Protein AF-A0A0C3B9X7-F1 (afdb_monomer_lite)

Sequence (188 aa):
LLKDGDLDVRAAAAAAISELVKHNIGRSSIASELLEASEVFRHNDPTLRTRTVVPFTYLIDYPDTRDMLLGSPLQSNLIGLLMDDLIEDPQETAALFSQLIILGYNHIAALPVIFHAYTNLHDSNQILQARGASILLAMATHASLRNMIYQVLVVHATFRLFSPETSSEEINAVIDNMARFGILKLTE

Secondary structure (DSSP, 8-state):
-TT-S-HHHHHHHHHHHHHHHHH-S-HHHHHHHHHHHGGGGGSS-HHHHHHHHHHHHHHTTSHHHHHHHHTSTHHHHHHHHHT-TT-S-HHHHHHHHHHHHHHHT-GGGGHHHHHHHHHHHT-SSHHHHHHHHHHHHHHHTSHHHHHHHHHHHHHHHHHHHH-TTS-HHHHHHHHHHHHHTT-S-S--

InterPro domains:
  IPR011989 Armadillo-like helical [G3DSA:1.25.10.10] (1-181)
  IPR016024 Armadillo-type fold [SSF48371] (1-150)

Radius of gyration: 17.59 Å; chains: 1; bounding box: 41×30×51 Å

pLDDT: mean 86.55, std 9.75, range [54.91, 97.44]

Foldseek 3Di:
DCPDPDPVVNLVVLVVLLVDLVPDDQLQVSLVVLLVSLVCLVPPDQVSNVSSLNSLVSQCVDPSNVVVCLPGCNLVSLLVNLLDPSHDDLQSSLLSNLSSCVVNVVLLSCLSSLLSLVVLCPDPDVSSNVSSVSNLVSNCVDPLSVLLSVVLVVLVVVCCVPPVVQDSVNSSVVSSVCVVVCVRVSDD

Organism: NCBI:txid933852

Structure (mmCIF, N/CA/C/O backbone):
data_AF-A0A0C3B9X7-F1
#
_entry.id   AF-A0A0C3B9X7-F1
#
loop_
_atom_site.group_PDB
_atom_site.id
_atom_site.type_symbol
_atom_site.label_atom_id
_atom_site.label_alt_id
_atom_site.label_comp_id
_atom_site.label_asym_id
_atom_site.label_entity_id
_atom_site.label_seq_id
_atom_site.pdbx_PDB_ins_code
_atom_site.Cartn_x
_atom_site.Cartn_y
_atom_site.Cartn_z
_atom_site.occupancy
_atom_site.B_iso_or_equiv
_atom_site.auth_seq_id
_atom_site.auth_comp_id
_atom_site.auth_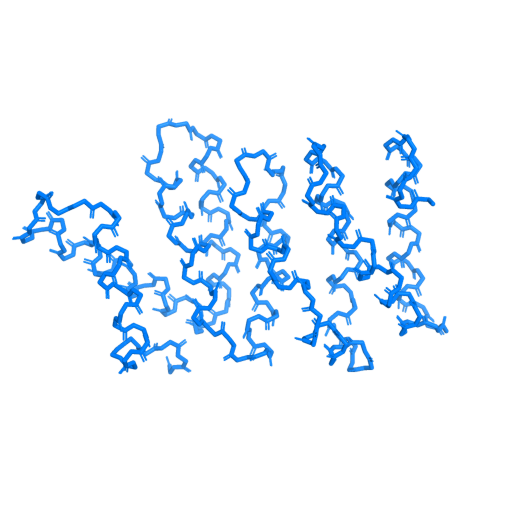asym_id
_atom_site.auth_atom_id
_atom_site.pdbx_PDB_model_num
ATOM 1 N N . LEU A 1 1 ? 7.607 12.511 -22.801 1.00 70.38 1 LEU A N 1
ATOM 2 C CA . LEU A 1 1 ? 6.433 11.644 -23.044 1.00 70.38 1 LEU A CA 1
ATOM 3 C C . LEU A 1 1 ? 5.613 11.401 -21.780 1.00 70.38 1 LEU A C 1
ATOM 5 O O . LEU A 1 1 ? 4.458 11.777 -21.771 1.00 70.38 1 LEU A O 1
ATOM 9 N N . LEU A 1 2 ? 6.179 10.891 -20.676 1.00 68.25 2 LEU A N 1
ATOM 10 C CA . LEU A 1 2 ? 5.411 10.713 -19.422 1.00 68.25 2 LEU A CA 1
ATOM 11 C C . LEU A 1 2 ? 4.889 12.020 -18.785 1.00 68.25 2 LEU A C 1
ATOM 13 O O . LEU A 1 2 ? 3.985 11.987 -17.959 1.00 68.25 2 LEU A O 1
ATOM 17 N N . LYS A 1 3 ? 5.440 13.171 -19.190 1.00 68.75 3 LYS A N 1
ATOM 18 C CA . LYS A 1 3 ? 5.024 14.522 -18.776 1.00 68.75 3 LYS A CA 1
ATOM 19 C C . LYS A 1 3 ? 4.230 15.280 -19.866 1.00 68.75 3 LYS A C 1
ATOM 21 O O . LYS A 1 3 ? 4.013 16.475 -19.726 1.00 68.75 3 LYS A O 1
ATOM 26 N N . ASP A 1 4 ? 3.856 14.625 -20.971 1.00 74.62 4 ASP A N 1
ATOM 27 C CA . ASP A 1 4 ? 3.246 15.263 -22.162 1.00 74.62 4 ASP A CA 1
ATOM 28 C C . ASP A 1 4 ? 1.844 15.841 -21.895 1.00 74.62 4 ASP A C 1
ATOM 30 O O . ASP A 1 4 ? 1.154 15.302 -21.067 1.00 74.62 4 ASP A O 1
ATOM 34 N N . GLY A 1 5 ? 1.345 16.897 -22.533 1.00 67.75 5 GLY A N 1
ATOM 35 C CA . GLY A 1 5 ? -0.010 17.404 -22.227 1.00 67.75 5 GLY A CA 1
ATOM 36 C C . GLY A 1 5 ? -1.157 16.410 -22.492 1.00 67.75 5 GLY A C 1
ATOM 37 O O . GLY A 1 5 ? -2.223 16.546 -21.895 1.00 67.75 5 GLY A O 1
ATOM 38 N N . ASP A 1 6 ? -0.930 15.421 -23.356 1.00 76.50 6 ASP A N 1
ATOM 39 C CA . ASP A 1 6 ? -1.938 14.486 -23.855 1.00 76.50 6 ASP A CA 1
ATOM 40 C C . ASP A 1 6 ? -1.966 13.148 -23.078 1.00 76.50 6 ASP A C 1
ATOM 42 O O . ASP A 1 6 ? -0.932 12.522 -22.810 1.00 76.50 6 ASP A O 1
ATOM 46 N N . LEU A 1 7 ? -3.175 12.701 -22.710 1.00 69.06 7 LEU A N 1
ATOM 47 C CA . LEU A 1 7 ? -3.405 11.484 -21.921 1.00 69.06 7 LEU A CA 1
ATOM 48 C C . LEU A 1 7 ? -3.039 10.204 -22.674 1.00 69.06 7 LEU A C 1
ATOM 50 O O . LEU A 1 7 ? -2.450 9.289 -22.088 1.00 69.06 7 LEU A O 1
ATOM 54 N N . ASP A 1 8 ? -3.363 10.141 -23.961 1.00 77.00 8 ASP A N 1
ATOM 55 C CA . ASP A 1 8 ? -3.120 8.973 -24.800 1.00 77.00 8 ASP A CA 1
ATOM 56 C C . ASP A 1 8 ? -1.624 8.836 -25.088 1.00 77.00 8 ASP A C 1
ATOM 58 O O . ASP A 1 8 ? -1.074 7.732 -25.019 1.00 77.00 8 ASP A O 1
ATOM 62 N N . VAL A 1 9 ? -0.925 9.958 -25.293 1.00 79.19 9 VAL A N 1
ATOM 63 C CA . VAL A 1 9 ? 0.538 9.985 -25.460 1.00 79.19 9 VAL A CA 1
ATOM 64 C C . VAL A 1 9 ? 1.251 9.489 -24.200 1.00 79.19 9 VAL A C 1
ATOM 66 O O . VAL A 1 9 ? 2.179 8.677 -24.290 1.00 79.19 9 VAL A O 1
ATOM 69 N N . ARG A 1 10 ? 0.819 9.926 -23.010 1.00 72.44 10 ARG A N 1
ATOM 70 C CA . ARG A 1 10 ? 1.381 9.439 -21.737 1.00 72.44 10 ARG A CA 1
ATOM 71 C C . ARG A 1 10 ? 1.117 7.951 -21.529 1.00 72.44 10 ARG A 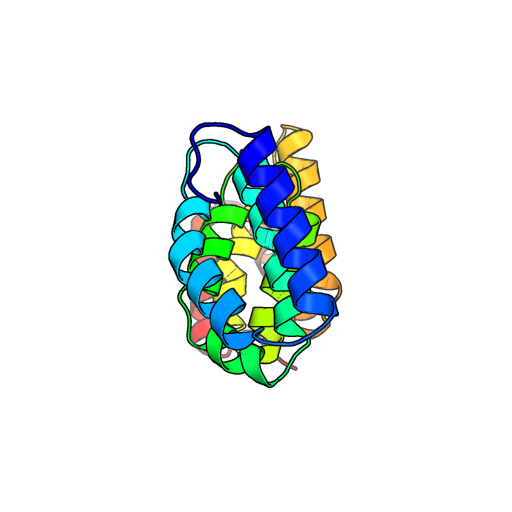C 1
ATOM 73 O O . ARG A 1 10 ? 2.028 7.226 -21.133 1.00 72.44 10 ARG A O 1
ATOM 80 N N . ALA A 1 11 ? -0.105 7.496 -21.796 1.00 71.38 11 ALA A N 1
ATOM 81 C CA . ALA A 1 11 ? -0.488 6.099 -21.625 1.00 71.38 11 ALA A CA 1
ATOM 82 C C . ALA A 1 11 ? 0.281 5.172 -22.574 1.00 71.38 11 ALA A C 1
ATOM 84 O O . ALA A 1 11 ? 0.814 4.150 -22.138 1.00 71.38 11 ALA A O 1
ATOM 85 N N . ALA A 1 12 ? 0.409 5.562 -23.844 1.00 80.50 12 ALA A N 1
ATOM 86 C CA . ALA A 1 12 ? 1.216 4.843 -24.823 1.00 80.50 12 ALA A CA 1
ATOM 87 C C . ALA A 1 12 ? 2.690 4.785 -24.400 1.00 80.50 12 ALA A C 1
ATOM 89 O O . ALA A 1 12 ? 3.327 3.740 -24.521 1.00 80.50 12 ALA A O 1
ATOM 90 N N . ALA A 1 13 ? 3.224 5.876 -23.845 1.00 79.94 13 ALA A N 1
ATOM 91 C CA . ALA A 1 13 ? 4.584 5.899 -23.323 1.00 79.94 13 ALA A CA 1
ATOM 92 C C . ALA A 1 13 ? 4.770 4.982 -22.108 1.00 79.94 13 ALA A C 1
ATOM 94 O O . ALA A 1 13 ? 5.754 4.250 -22.069 1.00 79.94 13 ALA A O 1
ATOM 95 N N . ALA A 1 14 ? 3.840 4.971 -21.149 1.00 75.62 14 ALA A N 1
ATOM 96 C CA . ALA A 1 14 ? 3.894 4.054 -20.010 1.00 75.62 14 ALA A CA 1
ATOM 97 C C . ALA A 1 14 ? 3.868 2.585 -20.470 1.00 75.62 14 ALA A C 1
ATOM 99 O O . ALA A 1 14 ? 4.716 1.801 -20.052 1.00 75.62 14 ALA A O 1
ATOM 100 N N . ALA A 1 15 ? 2.972 2.239 -21.401 1.00 77.94 15 ALA A N 1
ATOM 101 C CA . ALA A 1 15 ? 2.889 0.895 -21.972 1.00 77.94 15 ALA A CA 1
ATOM 102 C C . ALA A 1 15 ? 4.173 0.494 -22.722 1.00 77.94 15 ALA A C 1
ATOM 104 O O . ALA A 1 15 ? 4.696 -0.600 -22.516 1.00 77.94 15 ALA A O 1
ATOM 105 N N . ALA A 1 16 ? 4.721 1.392 -23.547 1.00 81.38 16 ALA A N 1
ATOM 106 C CA . ALA A 1 16 ? 5.976 1.153 -24.255 1.00 81.38 16 ALA A CA 1
ATOM 107 C C . ALA A 1 16 ? 7.144 0.935 -23.281 1.00 81.38 16 ALA A C 1
ATOM 109 O O . ALA A 1 16 ? 7.953 0.032 -23.481 1.00 81.38 16 ALA A O 1
ATOM 110 N N . ILE A 1 17 ? 7.210 1.717 -22.200 1.00 80.06 17 ILE A N 1
ATOM 111 C CA . ILE A 1 17 ? 8.222 1.547 -21.155 1.00 80.06 17 ILE A CA 1
ATOM 112 C C . ILE A 1 17 ? 8.061 0.193 -20.457 1.00 80.06 17 ILE A C 1
ATOM 114 O O . ILE A 1 17 ? 9.056 -0.508 -20.288 1.00 80.06 17 ILE A O 1
ATOM 118 N N . SER A 1 18 ? 6.839 -0.220 -20.105 1.00 75.12 18 SER A N 1
ATOM 119 C CA . SER A 1 18 ? 6.590 -1.542 -19.513 1.00 75.12 18 SER A CA 1
ATOM 120 C C . SER A 1 18 ? 7.088 -2.685 -20.400 1.00 75.12 18 SER A C 1
ATOM 122 O O . SER A 1 18 ? 7.703 -3.621 -19.894 1.00 75.12 18 SER A O 1
ATOM 124 N N . GLU A 1 19 ? 6.881 -2.606 -21.715 1.00 81.00 19 GLU A N 1
ATOM 125 C CA . GLU A 1 19 ? 7.410 -3.609 -22.648 1.00 81.00 19 GLU A CA 1
ATOM 126 C C . GLU A 1 19 ? 8.942 -3.561 -22.746 1.00 81.00 19 GLU A C 1
ATOM 128 O O . GLU A 1 19 ? 9.599 -4.603 -22.724 1.00 81.00 19 GLU A O 1
ATOM 133 N N . LEU A 1 20 ? 9.550 -2.371 -22.762 1.00 78.88 20 LEU A N 1
ATOM 134 C CA . LEU A 1 20 ? 11.013 -2.231 -22.769 1.00 78.88 20 LEU A CA 1
ATOM 135 C C . LEU A 1 20 ? 11.665 -2.827 -21.512 1.00 78.88 20 LEU A C 1
ATOM 137 O O . LEU A 1 20 ? 12.693 -3.504 -21.614 1.00 78.88 20 LEU A O 1
ATOM 141 N N . VAL A 1 21 ? 11.053 -2.634 -20.339 1.00 79.69 21 VAL A N 1
ATOM 142 C CA . VAL A 1 21 ? 11.525 -3.209 -19.067 1.00 79.69 21 VAL A CA 1
ATOM 143 C C . VAL A 1 21 ? 11.602 -4.738 -19.139 1.00 79.69 21 VAL A C 1
ATOM 145 O O . VAL A 1 21 ? 12.573 -5.324 -18.648 1.00 79.69 21 VAL A O 1
ATOM 148 N N . LYS A 1 22 ? 10.639 -5.389 -19.806 1.00 77.25 22 LYS A N 1
ATOM 149 C CA . LYS A 1 22 ? 10.577 -6.855 -19.930 1.00 77.25 22 LYS A CA 1
ATOM 150 C C . LYS A 1 22 ? 11.714 -7.452 -20.774 1.00 77.25 22 LYS A C 1
ATOM 152 O O . LYS A 1 22 ? 12.135 -8.575 -20.501 1.00 77.25 22 LYS A O 1
ATOM 157 N N . HIS A 1 23 ? 12.230 -6.737 -21.780 1.00 76.12 23 HIS A N 1
ATOM 158 C CA . HIS A 1 23 ? 13.113 -7.313 -22.816 1.00 76.12 23 HIS A CA 1
ATOM 159 C C . HIS A 1 23 ? 14.634 -7.075 -22.636 1.00 76.12 23 HIS A C 1
ATOM 161 O O . HIS A 1 23 ? 15.428 -7.749 -23.282 1.00 76.12 23 HIS A O 1
ATOM 167 N N . ASN A 1 24 ? 15.040 -6.183 -21.728 1.00 71.94 24 ASN A N 1
ATOM 168 C CA . ASN A 1 24 ? 16.413 -5.831 -21.311 1.00 71.94 24 ASN A CA 1
ATOM 169 C C . ASN A 1 24 ? 17.488 -5.514 -22.381 1.00 71.94 24 ASN A C 1
ATOM 171 O O . ASN A 1 24 ? 18.202 -6.404 -22.836 1.00 71.94 24 ASN A O 1
ATOM 175 N N . ILE A 1 25 ? 17.734 -4.209 -22.572 1.00 60.31 25 ILE A N 1
ATOM 176 C CA . ILE A 1 25 ? 18.997 -3.492 -22.269 1.00 60.31 25 ILE A CA 1
ATOM 177 C C . ILE A 1 25 ? 18.563 -2.139 -21.658 1.00 60.31 25 ILE A C 1
ATOM 179 O O . ILE A 1 25 ? 17.748 -1.453 -22.266 1.00 60.31 25 ILE A O 1
ATOM 183 N N . GLY A 1 26 ? 19.074 -1.747 -20.480 1.00 74.31 26 GLY A N 1
ATOM 184 C CA . GLY A 1 26 ? 18.866 -0.394 -19.917 1.00 74.31 26 GLY A CA 1
ATOM 185 C C . GLY A 1 26 ? 17.793 -0.232 -18.826 1.00 74.31 26 GLY A C 1
ATOM 186 O O . GLY A 1 26 ? 17.332 0.886 -18.606 1.00 74.31 26 GLY A O 1
ATOM 187 N N . ARG A 1 27 ? 17.395 -1.302 -18.115 1.00 84.25 27 ARG A N 1
ATOM 188 C CA . ARG A 1 27 ? 16.375 -1.223 -17.041 1.00 84.25 27 ARG A CA 1
ATOM 189 C C . ARG A 1 27 ? 16.713 -0.226 -15.930 1.00 84.25 27 ARG A C 1
ATOM 191 O O . ARG A 1 27 ? 15.811 0.442 -15.443 1.00 84.25 27 ARG A O 1
ATOM 198 N N . SER A 1 28 ? 17.983 -0.114 -15.541 1.00 82.00 28 SER A N 1
ATOM 199 C CA . SER A 1 28 ? 18.426 0.834 -14.510 1.00 82.00 28 SER A CA 1
ATOM 200 C C . SER A 1 28 ? 18.259 2.291 -14.943 1.00 82.00 28 SER A C 1
ATOM 202 O O . SER A 1 28 ? 17.783 3.103 -14.154 1.00 82.00 28 SER A O 1
ATOM 204 N N . SER A 1 29 ? 18.574 2.613 -16.202 1.00 84.50 29 SER A N 1
ATOM 205 C CA . SER A 1 29 ? 18.281 3.926 -16.790 1.00 84.50 29 SER A CA 1
ATOM 206 C C . SER A 1 29 ? 16.779 4.190 -16.741 1.00 84.50 29 SER A C 1
ATOM 208 O O . SER A 1 29 ? 16.355 5.118 -16.056 1.00 84.50 29 SER A O 1
ATOM 210 N N . ILE A 1 30 ? 15.980 3.270 -17.299 1.00 83.56 30 ILE A N 1
ATOM 211 C CA . ILE A 1 30 ? 14.513 3.374 -17.320 1.00 83.56 30 ILE A CA 1
ATOM 212 C C . ILE A 1 30 ? 13.946 3.593 -15.912 1.00 83.56 30 ILE A C 1
ATOM 214 O O . ILE A 1 30 ? 13.081 4.446 -15.717 1.00 83.56 30 ILE A O 1
ATOM 218 N N . ALA A 1 31 ? 14.434 2.846 -14.918 1.00 85.06 31 ALA A N 1
ATOM 219 C CA . ALA A 1 31 ? 14.028 3.004 -13.529 1.00 85.06 31 ALA A CA 1
ATOM 220 C C . ALA A 1 31 ? 14.365 4.403 -12.995 1.00 85.06 31 ALA A C 1
ATOM 222 O O . ALA A 1 31 ? 13.510 5.028 -12.375 1.00 85.06 31 ALA A O 1
ATOM 223 N N . SER A 1 32 ? 15.567 4.919 -13.265 1.00 84.00 32 SER A N 1
ATOM 224 C CA . SER A 1 32 ? 15.966 6.278 -12.883 1.00 84.00 32 SER A CA 1
ATOM 225 C C . SER A 1 32 ? 15.038 7.332 -13.489 1.00 84.00 32 SER A C 1
ATOM 227 O O . SER A 1 32 ? 14.517 8.186 -12.772 1.00 84.00 32 SER A O 1
ATOM 229 N N . GLU A 1 33 ? 14.766 7.250 -14.793 1.00 82.12 33 GLU A N 1
ATOM 230 C CA . GLU A 1 33 ? 13.900 8.217 -15.476 1.00 82.12 33 GLU A CA 1
ATOM 231 C C . GLU A 1 33 ? 12.442 8.132 -15.000 1.00 82.12 33 GLU A C 1
ATOM 233 O O . GLU A 1 33 ? 11.763 9.152 -14.852 1.00 82.12 33 GLU A O 1
ATOM 238 N N . LEU A 1 34 ? 11.951 6.925 -14.712 1.00 81.75 34 LEU A N 1
ATOM 239 C CA . LEU A 1 34 ? 10.632 6.725 -14.116 1.00 81.75 34 LEU A CA 1
ATOM 240 C C . LEU A 1 34 ? 10.557 7.290 -12.698 1.00 81.75 34 LEU A C 1
ATOM 242 O O . LEU A 1 34 ? 9.553 7.905 -12.347 1.00 81.75 34 LEU A O 1
ATOM 246 N N . LEU A 1 35 ? 11.601 7.124 -11.886 1.00 84.19 35 LEU A N 1
ATOM 247 C CA . LEU A 1 35 ? 11.654 7.687 -10.538 1.00 84.19 35 LEU A CA 1
ATOM 248 C C . LEU A 1 35 ? 11.619 9.219 -10.564 1.00 84.19 35 LEU A C 1
ATOM 250 O O . LEU A 1 35 ? 10.869 9.812 -9.790 1.00 84.19 35 LEU A O 1
ATOM 254 N N . GLU A 1 36 ? 12.320 9.864 -11.496 1.00 78.38 36 GLU A N 1
ATOM 255 C CA . GLU A 1 36 ? 12.200 11.314 -11.726 1.00 78.38 36 GLU A CA 1
ATOM 256 C C . GLU A 1 36 ? 10.804 11.724 -12.220 1.00 78.38 36 GLU A C 1
ATOM 258 O O . GLU A 1 36 ? 10.343 12.847 -11.993 1.00 78.38 36 GLU A O 1
ATOM 263 N N . ALA A 1 37 ? 10.106 10.825 -12.914 1.00 73.88 37 ALA A N 1
ATOM 264 C CA . ALA A 1 37 ? 8.720 11.021 -13.317 1.00 73.88 37 ALA A CA 1
ATOM 265 C C . ALA A 1 37 ? 7.712 10.653 -12.216 1.00 73.88 37 ALA A C 1
ATOM 267 O O . ALA A 1 37 ? 6.549 11.025 -12.336 1.00 73.88 37 ALA A O 1
ATOM 268 N N . SER A 1 38 ? 8.118 9.990 -11.129 1.00 72.50 38 SER A N 1
ATOM 269 C CA . SER A 1 38 ? 7.205 9.547 -10.062 1.00 72.50 38 SER A CA 1
ATOM 270 C C . SER A 1 38 ? 6.569 10.710 -9.291 1.00 72.50 38 SER A C 1
ATOM 272 O O . SER A 1 38 ? 5.531 10.546 -8.657 1.00 72.50 38 SER A O 1
ATOM 274 N N . GLU A 1 39 ? 7.107 11.928 -9.404 1.00 67.31 39 GLU A N 1
ATOM 275 C CA . GLU A 1 39 ? 6.429 13.142 -8.926 1.00 67.31 39 GLU A CA 1
ATOM 276 C C . GLU A 1 39 ? 5.074 13.376 -9.619 1.00 67.31 39 GLU A C 1
ATOM 278 O O . GLU A 1 39 ? 4.179 13.990 -9.036 1.00 67.31 39 GLU A O 1
ATOM 283 N N . VAL A 1 40 ? 4.876 12.824 -10.825 1.00 67.75 40 VAL A N 1
ATOM 284 C CA . VAL A 1 40 ? 3.599 12.843 -11.561 1.00 67.75 40 VAL A CA 1
ATOM 285 C C . VAL A 1 40 ? 2.499 12.079 -10.813 1.00 67.75 40 VAL A C 1
ATOM 287 O O . VAL A 1 40 ? 1.325 12.360 -11.036 1.00 67.75 40 VAL A O 1
ATOM 290 N N . PHE A 1 41 ? 2.825 11.218 -9.840 1.00 66.06 41 PHE A N 1
ATOM 291 C CA . PHE A 1 41 ? 1.822 10.637 -8.937 1.00 66.06 41 PHE A CA 1
ATOM 292 C C . PHE A 1 41 ? 1.034 11.692 -8.140 1.00 66.06 41 PHE A C 1
ATOM 294 O O . PHE A 1 41 ? -0.045 11.396 -7.636 1.00 66.06 41 PHE A O 1
ATOM 301 N N . ARG A 1 42 ? 1.526 12.936 -8.060 1.00 62.00 42 ARG A N 1
ATOM 302 C CA . ARG A 1 42 ? 0.830 14.075 -7.436 1.00 62.00 42 ARG A CA 1
ATOM 303 C C . ARG A 1 42 ? 0.053 14.943 -8.437 1.00 62.00 42 ARG A C 1
ATOM 305 O O . ARG A 1 42 ? -0.447 16.000 -8.068 1.00 62.00 42 ARG A O 1
ATOM 312 N N . HIS A 1 43 ? -0.006 14.562 -9.712 1.00 65.00 43 HIS A N 1
ATOM 313 C CA . HIS A 1 43 ? -0.641 15.347 -10.774 1.00 65.00 43 HIS A CA 1
ATOM 314 C C . HIS A 1 43 ? -2.165 15.197 -10.736 1.00 65.00 43 HIS A C 1
ATOM 316 O O . HIS A 1 43 ? -2.648 14.088 -10.623 1.00 65.00 43 HIS A O 1
ATOM 322 N N . ASN A 1 44 ? -2.946 16.262 -10.937 1.00 60.84 44 ASN A N 1
ATOM 323 C CA . ASN A 1 44 ? -4.410 16.267 -10.738 1.00 60.84 44 ASN A CA 1
ATOM 324 C C . ASN A 1 44 ? -5.254 15.214 -11.500 1.00 60.84 44 ASN A C 1
ATOM 326 O O . ASN A 1 44 ? -6.426 15.078 -11.178 1.00 60.84 44 ASN A O 1
ATOM 330 N N . ASP A 1 45 ? -4.700 14.469 -12.458 1.00 69.62 45 ASP A N 1
ATOM 331 C CA . ASP A 1 45 ? -5.433 13.462 -13.234 1.00 69.62 45 ASP A CA 1
ATOM 332 C C . ASP A 1 45 ? -5.277 12.056 -12.617 1.00 69.62 45 ASP A C 1
ATOM 334 O O . ASP A 1 45 ? -4.149 11.559 -12.554 1.00 69.62 45 ASP A O 1
ATOM 338 N N . PRO A 1 46 ? -6.360 11.403 -12.161 1.00 67.62 46 PRO A N 1
ATOM 339 C CA . PRO A 1 46 ? -6.274 10.105 -11.492 1.00 67.62 46 PRO A CA 1
ATOM 340 C C . P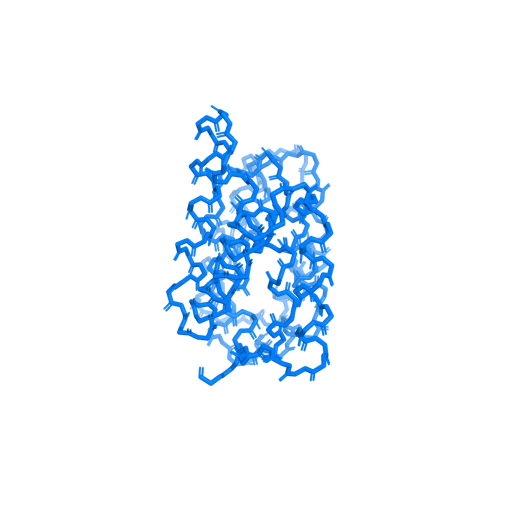RO A 1 46 ? -5.924 8.924 -12.409 1.00 67.62 46 PRO A C 1
ATOM 342 O O . PRO A 1 46 ? -5.153 8.051 -12.002 1.00 67.62 46 PRO A O 1
ATOM 345 N N . THR A 1 47 ? -6.411 8.911 -13.654 1.00 68.06 47 THR A N 1
ATOM 346 C CA . THR A 1 47 ? -6.125 7.850 -14.636 1.00 68.06 47 THR A CA 1
ATOM 347 C C . THR A 1 47 ? -4.630 7.789 -14.949 1.00 68.06 47 THR A C 1
ATOM 349 O O . THR A 1 47 ? -4.033 6.713 -15.079 1.00 68.06 47 THR A O 1
ATOM 352 N N . LEU A 1 48 ? -3.986 8.955 -15.036 1.00 67.31 48 LEU A N 1
ATOM 353 C CA . LEU A 1 48 ? -2.546 9.056 -15.275 1.00 67.31 48 LEU A CA 1
ATOM 354 C C . LEU A 1 48 ? -1.706 8.501 -14.127 1.00 67.31 48 LEU A C 1
ATOM 356 O O . LEU A 1 48 ? -0.659 7.893 -14.370 1.00 67.31 48 LEU A O 1
ATOM 360 N N . ARG A 1 49 ? -2.149 8.689 -12.883 1.00 70.44 49 ARG A N 1
ATOM 361 C CA . ARG A 1 49 ? -1.417 8.195 -11.711 1.00 70.44 49 ARG A CA 1
ATOM 362 C C . ARG A 1 49 ? -1.390 6.676 -11.684 1.00 70.44 49 ARG A C 1
ATOM 364 O O . ARG A 1 49 ? -0.329 6.097 -11.506 1.00 70.44 49 ARG A O 1
ATOM 371 N N . THR A 1 50 ? -2.521 6.032 -11.949 1.00 67.81 50 THR A N 1
ATOM 372 C CA . THR A 1 50 ? -2.600 4.569 -11.989 1.00 67.81 50 THR A CA 1
ATOM 373 C C . THR A 1 50 ? -1.734 3.983 -13.109 1.00 67.81 50 THR A C 1
ATOM 375 O O . THR A 1 50 ? -0.933 3.083 -12.870 1.00 67.81 50 THR A O 1
ATOM 378 N N . ARG A 1 51 ? -1.803 4.520 -14.334 1.00 73.19 51 ARG A N 1
ATOM 379 C CA . ARG A 1 51 ? -1.036 3.963 -15.469 1.00 73.19 51 ARG A CA 1
ATOM 380 C C . ARG A 1 51 ? 0.479 4.113 -15.320 1.00 73.19 51 ARG A C 1
ATOM 382 O O . ARG A 1 51 ? 1.232 3.323 -15.881 1.00 73.19 51 ARG A O 1
ATOM 389 N N . THR A 1 52 ? 0.934 5.109 -14.563 1.00 75.38 52 THR A N 1
ATOM 390 C CA . THR A 1 52 ? 2.363 5.321 -14.290 1.00 75.38 52 THR A CA 1
ATOM 391 C C . THR A 1 52 ? 2.921 4.377 -13.221 1.00 75.38 52 THR A C 1
ATOM 393 O O . THR A 1 52 ? 4.138 4.241 -13.131 1.00 75.38 52 THR A O 1
ATOM 396 N N . VAL A 1 53 ? 2.069 3.671 -12.466 1.00 82.50 53 VAL A N 1
ATOM 397 C CA . VAL A 1 53 ? 2.474 2.632 -11.500 1.00 82.50 53 VAL A CA 1
ATOM 398 C C . VAL A 1 53 ? 2.918 1.349 -12.208 1.00 82.50 53 VAL A C 1
ATOM 400 O O . VAL A 1 53 ? 3.877 0.710 -11.777 1.00 82.50 53 VAL A O 1
ATOM 403 N N . VAL A 1 54 ? 2.267 0.990 -13.318 1.00 82.38 54 VAL A N 1
ATOM 404 C CA . VAL A 1 54 ? 2.455 -0.296 -14.015 1.00 82.38 54 VAL A CA 1
ATOM 405 C C . VAL A 1 54 ? 3.917 -0.590 -14.390 1.00 82.38 54 VAL A C 1
ATOM 407 O O . VAL A 1 54 ? 4.372 -1.704 -14.160 1.00 82.38 54 VAL A O 1
ATOM 410 N N . PRO A 1 55 ? 4.730 0.344 -14.917 1.00 84.12 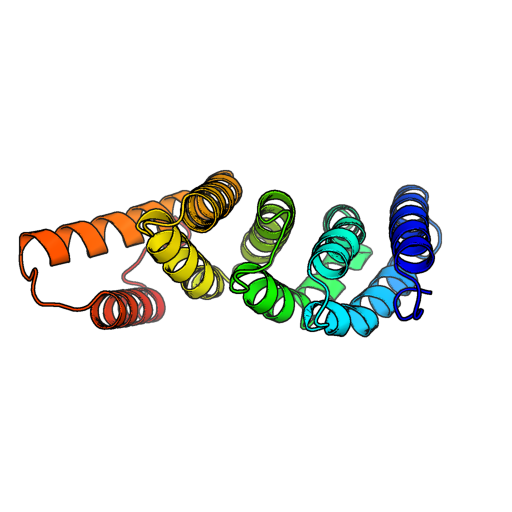55 PRO A N 1
ATOM 411 C CA . PRO A 1 55 ? 6.145 0.060 -15.164 1.00 84.12 55 PRO A CA 1
ATOM 412 C C . PRO A 1 55 ? 6.929 -0.375 -13.914 1.00 84.12 55 PRO A C 1
ATOM 414 O O . PRO A 1 55 ? 7.822 -1.218 -14.010 1.00 84.12 55 PRO A O 1
ATOM 417 N N . PHE A 1 56 ? 6.588 0.153 -12.735 1.00 87.75 56 PHE A N 1
ATOM 418 C CA . PHE A 1 56 ? 7.276 -0.176 -11.487 1.00 87.75 56 PHE A CA 1
ATOM 419 C C . PHE A 1 56 ? 6.967 -1.590 -10.985 1.00 87.75 56 PHE A C 1
ATOM 421 O O . PHE A 1 56 ? 7.836 -2.193 -10.354 1.00 87.75 56 PHE A O 1
ATOM 428 N N . THR A 1 57 ? 5.788 -2.147 -11.298 1.00 86.50 57 THR A N 1
ATOM 429 C CA . THR A 1 57 ? 5.440 -3.535 -10.931 1.00 86.50 57 THR A CA 1
ATOM 430 C C . THR A 1 57 ? 6.326 -4.550 -11.638 1.00 86.50 57 THR A C 1
ATOM 432 O O . THR A 1 57 ? 6.636 -5.583 -11.063 1.00 86.50 57 THR A O 1
ATOM 435 N N . TYR A 1 58 ? 6.807 -4.240 -12.842 1.00 85.81 58 TYR A N 1
ATOM 436 C CA . TYR A 1 58 ? 7.789 -5.079 -13.527 1.00 85.81 58 TYR A CA 1
ATOM 437 C C . TYR A 1 58 ? 9.210 -4.838 -13.011 1.00 85.81 58 TYR A C 1
ATOM 439 O O . TYR A 1 58 ? 9.996 -5.773 -12.905 1.00 85.81 58 TYR A O 1
ATOM 447 N N . LEU A 1 59 ? 9.566 -3.591 -12.687 1.00 87.75 59 LEU A N 1
ATOM 448 C CA . LEU A 1 59 ? 10.925 -3.243 -12.254 1.00 87.75 59 LEU A CA 1
ATOM 449 C C . LEU A 1 59 ? 11.301 -3.827 -10.887 1.00 87.75 59 LEU A C 1
ATOM 451 O O . LEU A 1 59 ? 12.467 -4.136 -10.658 1.00 87.75 59 LEU A O 1
ATOM 455 N N . ILE A 1 60 ? 10.353 -3.977 -9.968 1.00 88.94 60 ILE A N 1
ATOM 456 C CA . ILE A 1 60 ? 10.637 -4.462 -8.608 1.00 88.94 60 ILE A CA 1
ATOM 457 C C . ILE A 1 60 ? 11.088 -5.935 -8.559 1.00 88.94 60 ILE A C 1
ATOM 459 O O . ILE A 1 60 ? 11.828 -6.346 -7.651 1.00 88.94 60 ILE A O 1
ATOM 463 N N . ASP A 1 61 ? 10.717 -6.715 -9.576 1.00 87.88 61 ASP A N 1
ATOM 464 C CA . ASP A 1 61 ? 11.102 -8.119 -9.720 1.00 87.88 61 ASP A CA 1
ATOM 465 C C . ASP A 1 61 ? 12.586 -8.289 -10.072 1.00 87.88 61 ASP A C 1
ATOM 467 O O . ASP A 1 61 ? 13.185 -9.325 -9.764 1.00 87.88 61 ASP A O 1
ATOM 471 N N . TYR A 1 62 ? 13.221 -7.262 -10.643 1.00 86.94 62 TYR A N 1
ATOM 472 C CA . TYR A 1 62 ? 14.618 -7.317 -11.058 1.00 86.94 62 TYR A CA 1
ATOM 473 C C . TYR A 1 62 ? 15.562 -6.773 -9.967 1.00 86.94 62 TYR A C 1
ATOM 475 O O . TYR A 1 62 ? 15.394 -5.639 -9.512 1.00 86.94 62 TYR A O 1
ATOM 483 N N . PRO A 1 63 ? 16.584 -7.544 -9.535 1.00 85.25 63 PRO A N 1
ATOM 484 C CA . PRO A 1 63 ? 17.498 -7.116 -8.473 1.00 85.25 63 PRO A CA 1
ATOM 485 C C . PRO A 1 63 ? 18.254 -5.813 -8.766 1.00 85.25 63 PRO A C 1
ATOM 487 O O . PRO A 1 63 ? 18.461 -5.023 -7.853 1.00 85.25 63 PRO A O 1
ATOM 490 N N . ASP A 1 64 ? 18.633 -5.569 -10.025 1.00 83.69 64 ASP A N 1
ATOM 491 C CA . ASP A 1 64 ? 19.390 -4.385 -10.458 1.00 83.69 64 ASP A CA 1
ATOM 492 C C . ASP A 1 64 ? 18.613 -3.073 -10.304 1.00 83.69 64 ASP A C 1
ATOM 494 O O . ASP A 1 64 ? 19.215 -2.013 -10.155 1.00 83.69 64 ASP A O 1
ATOM 498 N N . THR A 1 65 ? 17.283 -3.138 -10.306 1.00 88.12 65 THR A N 1
ATOM 499 C CA . THR A 1 65 ? 16.405 -1.975 -10.131 1.00 88.12 65 THR A CA 1
ATOM 500 C C . THR A 1 65 ? 15.772 -1.933 -8.749 1.00 88.12 65 THR A C 1
ATOM 502 O O . THR A 1 65 ? 15.450 -0.851 -8.268 1.00 88.12 65 THR A O 1
ATOM 505 N N . ARG A 1 66 ? 15.646 -3.072 -8.062 1.00 89.69 66 ARG A N 1
ATOM 506 C CA . ARG A 1 66 ? 15.035 -3.162 -6.731 1.00 89.69 66 ARG A CA 1
ATOM 507 C C . ARG A 1 66 ? 15.671 -2.221 -5.713 1.00 89.69 66 ARG A C 1
ATOM 509 O O . ARG A 1 66 ? 14.946 -1.462 -5.078 1.00 89.69 66 ARG A O 1
ATOM 516 N N . ASP A 1 67 ? 16.995 -2.230 -5.585 1.00 87.88 67 ASP A N 1
ATOM 517 C CA . ASP A 1 67 ? 17.687 -1.379 -4.606 1.00 87.88 67 ASP A CA 1
ATOM 518 C C . ASP A 1 67 ? 17.485 0.111 -4.916 1.00 87.88 67 ASP A C 1
ATOM 520 O O . ASP A 1 67 ? 17.299 0.921 -4.007 1.00 87.88 67 ASP A O 1
ATOM 524 N N . MET A 1 68 ? 17.431 0.466 -6.207 1.00 90.19 68 MET A N 1
ATOM 525 C CA . MET A 1 68 ? 17.110 1.827 -6.639 1.00 90.19 68 MET A CA 1
ATOM 526 C C . MET A 1 68 ? 15.698 2.219 -6.204 1.00 90.19 68 MET A C 1
ATOM 528 O O . MET A 1 68 ? 15.511 3.304 -5.664 1.00 90.19 68 MET A O 1
ATOM 532 N N . LEU A 1 69 ? 14.709 1.341 -6.402 1.00 90.94 69 LEU A N 1
ATOM 533 C CA . LEU A 1 69 ? 13.325 1.604 -6.003 1.00 90.94 69 LEU A CA 1
ATOM 534 C C . LEU A 1 69 ? 13.188 1.732 -4.480 1.00 90.94 69 LEU A C 1
ATOM 536 O O . LEU A 1 69 ? 12.528 2.660 -4.013 1.00 90.94 69 LEU A O 1
ATOM 540 N N . LEU A 1 70 ? 13.838 0.852 -3.712 1.00 89.69 70 LEU A N 1
ATOM 541 C CA . LEU A 1 70 ? 13.814 0.873 -2.244 1.00 89.69 70 LEU A CA 1
ATOM 542 C C . LEU A 1 70 ? 14.485 2.125 -1.659 1.00 89.69 70 LEU A C 1
ATOM 544 O O . LEU A 1 70 ? 14.031 2.637 -0.640 1.00 89.69 70 LEU A O 1
ATOM 548 N N . GLY A 1 71 ? 15.535 2.640 -2.305 1.00 87.00 71 GLY A N 1
ATOM 549 C CA . GLY A 1 71 ? 16.218 3.876 -1.904 1.00 87.00 71 GLY A CA 1
ATOM 550 C C . GLY A 1 71 ? 15.557 5.170 -2.398 1.00 87.00 71 GLY A C 1
ATOM 551 O O . GLY A 1 71 ? 16.064 6.258 -2.125 1.00 87.00 71 GLY A O 1
ATOM 552 N N . SER A 1 72 ? 14.459 5.076 -3.148 1.00 88.25 72 SER A N 1
ATOM 553 C CA . SER A 1 72 ? 13.813 6.211 -3.815 1.00 88.25 72 SER A CA 1
ATOM 554 C C . SER A 1 72 ? 12.599 6.755 -3.040 1.00 88.25 72 SER A C 1
ATOM 556 O O . SER A 1 72 ? 12.054 6.073 -2.170 1.00 88.25 72 SER A O 1
ATOM 558 N N . PRO A 1 73 ? 12.075 7.947 -3.394 1.00 86.88 73 PRO A N 1
ATOM 559 C CA . PRO A 1 73 ? 10.824 8.459 -2.826 1.00 86.88 73 PRO A CA 1
ATOM 560 C C . PRO A 1 73 ? 9.559 7.722 -3.311 1.00 86.88 73 PRO A C 1
ATOM 562 O O . PRO A 1 73 ? 8.454 8.132 -2.949 1.00 86.88 73 PRO A O 1
ATOM 565 N N . LEU A 1 74 ? 9.685 6.656 -4.117 1.00 88.94 74 LEU A N 1
ATOM 566 C CA . LEU A 1 74 ? 8.555 5.913 -4.685 1.00 88.94 74 LEU A CA 1
ATOM 567 C C . LEU A 1 74 ? 7.558 5.471 -3.613 1.00 88.94 74 LEU A C 1
ATOM 569 O O . LEU A 1 74 ? 6.360 5.683 -3.775 1.00 88.94 74 LEU A O 1
ATOM 573 N N . GLN A 1 75 ? 8.046 4.920 -2.499 1.00 90.25 75 GLN A N 1
ATOM 574 C CA . GLN A 1 75 ? 7.192 4.474 -1.399 1.00 90.25 75 GLN A CA 1
ATOM 575 C C . GLN A 1 75 ? 6.293 5.609 -0.880 1.00 90.25 75 GLN A C 1
ATOM 577 O O . GLN A 1 75 ? 5.082 5.435 -0.765 1.00 90.25 75 GLN A O 1
ATOM 582 N N . SER A 1 76 ? 6.865 6.784 -0.607 1.00 88.44 76 SER A N 1
ATOM 583 C CA . SER A 1 76 ? 6.116 7.950 -0.125 1.00 88.44 76 SER A CA 1
ATOM 584 C C . SER A 1 76 ? 5.112 8.459 -1.157 1.00 88.44 76 SER A C 1
ATOM 586 O O . SER A 1 76 ? 4.000 8.844 -0.800 1.00 88.44 76 SER A O 1
ATOM 588 N N . ASN A 1 77 ? 5.474 8.437 -2.443 1.00 87.88 77 ASN A N 1
ATOM 589 C CA . ASN A 1 77 ? 4.550 8.840 -3.498 1.00 87.88 77 ASN A CA 1
ATOM 590 C C . ASN A 1 77 ? 3.373 7.853 -3.633 1.00 87.88 77 ASN A C 1
ATOM 592 O O . ASN A 1 77 ? 2.242 8.292 -3.833 1.00 87.88 77 ASN A O 1
ATOM 596 N N . LEU A 1 78 ? 3.609 6.546 -3.468 1.00 90.31 78 LEU A N 1
ATOM 597 C CA . LEU A 1 78 ? 2.550 5.530 -3.467 1.00 90.31 78 LEU A CA 1
ATOM 598 C C . LEU A 1 78 ? 1.619 5.661 -2.258 1.00 90.31 78 LEU A C 1
ATOM 600 O O . LEU A 1 78 ? 0.419 5.471 -2.416 1.00 90.31 78 LEU A O 1
ATOM 604 N N . ILE A 1 79 ? 2.133 6.038 -1.080 1.00 91.88 79 ILE A N 1
ATOM 605 C CA . ILE A 1 79 ? 1.287 6.365 0.082 1.00 91.88 79 ILE A CA 1
ATOM 606 C C . ILE A 1 79 ? 0.341 7.513 -0.273 1.00 91.88 79 ILE A C 1
ATOM 608 O O . ILE A 1 79 ? -0.865 7.384 -0.092 1.00 91.88 79 ILE A O 1
ATOM 612 N N . GLY A 1 80 ? 0.871 8.608 -0.830 1.00 88.56 80 GLY A N 1
ATOM 613 C CA . GLY A 1 80 ? 0.050 9.745 -1.250 1.00 88.56 80 GLY A CA 1
ATOM 614 C C . GLY A 1 80 ? -1.007 9.363 -2.288 1.00 88.56 80 GLY A C 1
ATOM 615 O O . GLY A 1 80 ? -2.136 9.832 -2.210 1.00 88.56 80 GLY A O 1
ATOM 616 N N . LEU A 1 81 ? -0.660 8.474 -3.221 1.00 88.44 81 LEU A N 1
ATOM 617 C CA . LEU A 1 81 ? -1.581 7.974 -4.238 1.00 88.44 81 LEU A CA 1
ATOM 618 C C . LEU A 1 81 ? -2.683 7.074 -3.649 1.00 88.44 81 LEU A C 1
ATOM 620 O O . LEU A 1 81 ? -3.845 7.212 -4.010 1.00 88.44 81 LEU A O 1
ATOM 624 N N . LEU A 1 82 ? -2.341 6.180 -2.720 1.00 92.00 82 LEU A N 1
ATOM 625 C CA . LEU A 1 82 ? -3.300 5.287 -2.056 1.00 92.00 82 LEU A CA 1
ATOM 626 C C . LEU A 1 82 ? -4.211 6.003 -1.053 1.00 92.00 82 LEU A C 1
ATOM 628 O O . LEU A 1 82 ? -5.249 5.459 -0.688 1.00 92.00 82 LEU A O 1
ATOM 632 N N . MET A 1 83 ? -3.816 7.196 -0.609 1.00 90.75 83 MET A N 1
ATOM 633 C CA . MET A 1 83 ? -4.621 8.087 0.227 1.00 90.75 83 MET A CA 1
ATOM 634 C C . MET A 1 83 ? -5.463 9.083 -0.586 1.00 90.75 83 MET A C 1
ATOM 636 O O . MET A 1 83 ? -6.171 9.895 0.006 1.00 90.75 83 MET A O 1
ATOM 640 N N . ASP A 1 84 ? -5.365 9.069 -1.920 1.00 87.44 84 ASP A N 1
ATOM 641 C CA . ASP A 1 84 ? -6.184 9.919 -2.781 1.00 87.44 84 ASP A CA 1
ATOM 642 C C . ASP A 1 84 ? -7.541 9.270 -3.066 1.00 87.44 84 ASP A C 1
ATOM 644 O O . ASP A 1 84 ? -7.636 8.199 -3.673 1.00 87.44 84 ASP A O 1
ATOM 648 N N . ASP A 1 85 ? -8.606 9.989 -2.723 1.00 84.56 85 ASP A N 1
ATOM 649 C CA . ASP A 1 85 ? -9.979 9.571 -2.963 1.00 84.56 85 ASP A CA 1
ATOM 650 C C . ASP A 1 85 ? -10.395 9.567 -4.448 1.00 84.56 85 ASP A C 1
ATOM 652 O O . ASP A 1 85 ? -11.534 9.213 -4.780 1.00 84.56 85 ASP A O 1
ATOM 656 N N . LEU A 1 86 ? -9.499 9.907 -5.370 1.00 84.50 86 LEU A N 1
ATOM 657 C CA . LEU A 1 86 ? -9.760 9.857 -6.807 1.00 84.50 86 LEU A CA 1
ATOM 658 C C . LEU A 1 86 ? -9.083 8.691 -7.530 1.00 84.50 86 LEU A C 1
ATOM 660 O O . LEU A 1 86 ? -9.363 8.494 -8.708 1.00 84.50 86 LEU A O 1
ATOM 664 N N . ILE A 1 87 ? -8.255 7.881 -6.863 1.00 85.12 87 ILE A N 1
ATOM 665 C CA . ILE A 1 87 ? -7.569 6.756 -7.519 1.00 85.12 87 ILE A CA 1
ATOM 666 C C . ILE A 1 87 ? -8.559 5.769 -8.165 1.00 85.12 87 ILE A C 1
ATOM 668 O O . ILE A 1 87 ? -9.518 5.324 -7.522 1.00 85.12 87 ILE A O 1
ATOM 672 N N . GLU A 1 88 ? -8.323 5.432 -9.436 1.00 80.56 88 GLU A N 1
ATOM 673 C CA . GLU A 1 88 ? -9.211 4.568 -10.230 1.00 80.56 88 GLU A CA 1
ATOM 674 C C . GLU A 1 88 ? -8.922 3.079 -10.016 1.00 80.56 88 GLU A C 1
ATOM 676 O O . GLU A 1 88 ? -9.853 2.310 -9.787 1.00 80.56 88 GLU A O 1
ATOM 681 N N . ASP A 1 89 ? -7.644 2.681 -10.023 1.00 82.50 89 ASP A N 1
ATOM 682 C CA . ASP A 1 89 ? -7.223 1.306 -9.719 1.00 82.50 89 ASP A CA 1
ATOM 683 C C . ASP A 1 89 ? -6.301 1.265 -8.486 1.00 82.50 89 ASP A C 1
ATOM 685 O O . ASP A 1 89 ? -5.067 1.363 -8.580 1.00 82.50 89 ASP A O 1
ATOM 689 N N . PRO A 1 90 ? -6.894 1.161 -7.287 1.00 90.81 90 PRO A N 1
ATOM 690 C CA . PRO A 1 90 ? -6.135 1.040 -6.055 1.00 90.81 90 PRO A CA 1
ATOM 691 C C . PRO A 1 90 ? -5.480 -0.331 -5.883 1.00 90.81 90 PRO A C 1
ATOM 693 O O . PRO A 1 90 ? -4.551 -0.444 -5.086 1.00 90.81 90 PRO A O 1
ATOM 696 N N . GLN A 1 91 ? -5.942 -1.372 -6.583 1.00 91.56 91 GLN A N 1
ATOM 697 C CA . GLN A 1 91 ? -5.507 -2.744 -6.332 1.00 91.56 91 GLN A CA 1
ATOM 698 C C . GLN A 1 91 ? -4.062 -2.954 -6.790 1.00 91.56 91 GLN A C 1
ATOM 700 O O . GLN A 1 91 ? -3.237 -3.426 -6.006 1.00 91.56 91 GLN A O 1
ATOM 705 N N . GLU A 1 92 ? -3.735 -2.565 -8.025 1.00 89.06 92 GLU A N 1
ATOM 706 C CA . GLU A 1 92 ? -2.365 -2.675 -8.548 1.00 89.06 92 GLU A CA 1
ATOM 707 C C . GLU A 1 92 ? -1.389 -1.788 -7.768 1.00 89.06 92 GLU A C 1
ATOM 709 O O . GLU A 1 92 ? -0.287 -2.211 -7.408 1.00 89.06 92 GLU A O 1
ATOM 714 N N . THR A 1 93 ? -1.827 -0.574 -7.429 1.00 91.81 93 THR A N 1
ATOM 715 C CA . THR A 1 93 ? -1.041 0.376 -6.634 1.00 91.81 93 THR A CA 1
ATOM 716 C C . THR A 1 93 ? -0.741 -0.177 -5.242 1.00 91.81 93 THR A C 1
ATOM 718 O O . THR A 1 93 ? 0.402 -0.129 -4.781 1.00 91.81 93 THR A O 1
ATOM 721 N N . ALA A 1 94 ? -1.744 -0.758 -4.581 1.00 95.19 94 ALA A N 1
ATOM 722 C CA . ALA A 1 94 ? -1.588 -1.368 -3.268 1.00 95.19 94 ALA A CA 1
ATOM 723 C C . ALA A 1 94 ? -0.715 -2.626 -3.328 1.00 95.19 94 ALA A C 1
ATOM 725 O O . ALA A 1 94 ? 0.056 -2.869 -2.398 1.00 95.19 94 ALA A O 1
ATOM 726 N N . ALA A 1 95 ? -0.777 -3.401 -4.414 1.00 94.44 95 ALA A N 1
ATOM 727 C CA . ALA A 1 95 ? 0.089 -4.559 -4.618 1.00 94.44 95 ALA A CA 1
ATOM 728 C C . ALA A 1 95 ? 1.567 -4.150 -4.747 1.00 94.44 95 ALA A C 1
ATOM 730 O O . ALA A 1 95 ? 2.405 -4.686 -4.020 1.00 94.44 95 ALA A O 1
ATOM 731 N N . LEU A 1 96 ? 1.890 -3.152 -5.583 1.00 93.25 96 LEU A N 1
ATOM 732 C CA . LEU A 1 96 ? 3.257 -2.618 -5.688 1.00 93.25 96 LEU A CA 1
ATOM 733 C C . LEU A 1 96 ? 3.754 -2.079 -4.344 1.00 93.25 96 LEU A C 1
ATOM 735 O O . LEU A 1 96 ? 4.861 -2.396 -3.904 1.00 93.25 96 LEU A O 1
ATOM 739 N N . PHE A 1 97 ? 2.928 -1.263 -3.687 1.00 95.12 97 PHE A N 1
ATOM 740 C CA . PHE A 1 97 ? 3.248 -0.705 -2.380 1.00 95.12 97 PHE A CA 1
ATOM 741 C C . PHE A 1 97 ? 3.543 -1.812 -1.364 1.00 95.12 97 PHE A C 1
ATOM 743 O O . PHE A 1 97 ? 4.554 -1.761 -0.667 1.00 95.12 97 PHE A O 1
ATOM 750 N N . SER A 1 98 ? 2.714 -2.855 -1.333 1.00 95.50 98 SER A N 1
ATOM 751 C CA . SER A 1 98 ? 2.902 -3.999 -0.443 1.00 95.50 98 SER A CA 1
ATOM 752 C C . SER A 1 98 ? 4.234 -4.694 -0.688 1.00 95.50 98 SER A C 1
ATOM 754 O O . SER A 1 98 ? 4.973 -4.942 0.262 1.00 95.50 98 SER A O 1
ATOM 756 N N . GLN A 1 99 ? 4.588 -4.947 -1.948 1.00 94.50 99 GLN A N 1
ATOM 757 C CA . GLN A 1 99 ? 5.873 -5.551 -2.295 1.00 94.50 99 GLN A CA 1
ATOM 758 C C . GLN A 1 99 ? 7.058 -4.698 -1.824 1.00 94.50 99 GLN A C 1
ATOM 760 O O . GLN A 1 99 ? 7.995 -5.244 -1.242 1.00 94.50 99 GLN A O 1
ATOM 765 N N . LEU A 1 100 ? 7.004 -3.371 -1.995 1.00 93.19 100 LEU A N 1
ATOM 766 C CA . LEU A 1 100 ? 8.043 -2.464 -1.488 1.00 93.19 100 LEU A CA 1
ATOM 767 C C . LEU A 1 100 ? 8.166 -2.526 0.036 1.00 93.19 100 LEU A C 1
ATOM 769 O O . LEU A 1 100 ? 9.279 -2.570 0.553 1.00 93.19 100 LEU A O 1
ATOM 773 N N . ILE A 1 101 ? 7.045 -2.575 0.760 1.00 93.62 101 ILE A N 1
ATOM 774 C CA . ILE A 1 101 ? 7.047 -2.684 2.224 1.00 93.62 101 ILE A CA 1
ATOM 775 C C . ILE A 1 101 ? 7.680 -4.002 2.678 1.00 93.62 101 ILE A C 1
ATOM 777 O O . ILE A 1 101 ? 8.490 -4.001 3.606 1.00 93.62 101 ILE A O 1
ATOM 781 N N . ILE A 1 102 ? 7.340 -5.113 2.018 1.00 92.50 102 ILE A N 1
ATOM 782 C CA . ILE A 1 102 ? 7.895 -6.434 2.333 1.00 92.50 102 ILE A CA 1
ATOM 783 C C . ILE A 1 102 ? 9.395 -6.485 2.050 1.00 92.50 102 ILE A C 1
ATOM 785 O O . ILE A 1 102 ? 10.153 -6.948 2.898 1.00 92.50 102 ILE A O 1
ATOM 789 N N . LEU A 1 103 ? 9.826 -6.004 0.883 1.00 91.00 103 LEU A N 1
ATOM 790 C CA . LEU A 1 103 ? 11.234 -6.028 0.482 1.00 91.00 103 LEU A CA 1
ATOM 791 C C . LEU A 1 103 ? 12.088 -5.045 1.293 1.00 91.00 103 LEU A C 1
ATOM 793 O O . LEU A 1 103 ? 13.229 -5.354 1.623 1.00 91.00 103 LEU A O 1
ATOM 797 N N . GLY A 1 104 ? 11.541 -3.874 1.621 1.00 87.19 104 GLY A N 1
ATOM 798 C CA . GLY A 1 104 ? 12.218 -2.827 2.384 1.00 87.19 104 GLY A CA 1
ATOM 799 C C . GLY A 1 104 ? 12.120 -2.974 3.903 1.00 87.19 104 GLY A C 1
ATOM 800 O O . GLY A 1 104 ? 12.680 -2.147 4.616 1.00 87.19 104 GLY A O 1
ATOM 801 N N . TYR A 1 105 ? 11.398 -3.982 4.408 1.00 83.00 105 TYR A N 1
ATOM 802 C CA . TYR A 1 105 ? 11.141 -4.196 5.841 1.00 83.00 105 TYR A CA 1
ATOM 803 C C . TYR A 1 105 ? 10.593 -2.955 6.574 1.00 83.00 105 TYR A C 1
ATOM 805 O O . TYR A 1 105 ? 10.852 -2.745 7.759 1.00 83.00 105 TYR A O 1
ATOM 813 N N . ASN A 1 106 ? 9.822 -2.119 5.873 1.00 85.81 106 ASN A N 1
ATOM 814 C CA . ASN A 1 106 ? 9.299 -0.854 6.396 1.00 85.81 106 ASN A CA 1
ATOM 815 C C . ASN A 1 106 ? 7.808 -0.956 6.739 1.00 85.81 106 ASN A C 1
ATOM 817 O O . ASN A 1 106 ? 6.974 -0.184 6.268 1.00 85.81 106 ASN A O 1
ATOM 821 N N . HIS A 1 107 ? 7.453 -1.950 7.549 1.00 87.31 107 HIS A N 1
ATOM 822 C CA . HIS A 1 107 ? 6.065 -2.294 7.862 1.00 87.31 107 HIS A CA 1
ATOM 823 C C . HIS A 1 107 ? 5.275 -1.141 8.494 1.00 87.31 107 HIS A C 1
ATOM 825 O O . HIS A 1 107 ? 4.094 -0.990 8.203 1.00 87.31 107 HIS A O 1
ATOM 831 N N . ILE A 1 108 ? 5.912 -0.275 9.287 1.00 89.62 108 ILE A N 1
ATOM 832 C CA . ILE A 1 108 ? 5.248 0.884 9.918 1.00 89.62 108 ILE A CA 1
ATOM 833 C C . ILE A 1 108 ? 4.626 1.816 8.872 1.00 89.62 108 ILE A C 1
ATOM 835 O O . ILE A 1 108 ? 3.536 2.345 9.078 1.00 89.62 108 ILE A O 1
ATOM 839 N N . ALA A 1 109 ? 5.269 1.980 7.718 1.00 90.81 109 ALA A N 1
ATOM 840 C CA . ALA A 1 109 ? 4.768 2.865 6.677 1.00 90.81 109 ALA A CA 1
ATOM 841 C C . ALA A 1 109 ? 3.485 2.365 5.992 1.00 90.81 109 ALA A C 1
ATOM 843 O O . ALA A 1 109 ? 2.855 3.128 5.264 1.00 90.81 109 ALA A O 1
ATOM 844 N N . ALA A 1 110 ? 3.071 1.118 6.236 1.00 94.75 110 ALA A N 1
ATOM 845 C CA . ALA A 1 110 ? 1.777 0.605 5.799 1.00 94.75 110 ALA A CA 1
ATOM 846 C C . ALA A 1 110 ? 0.605 1.127 6.648 1.00 94.75 110 ALA A C 1
ATOM 848 O O . ALA A 1 110 ? -0.525 1.144 6.162 1.00 94.75 110 ALA A O 1
ATOM 849 N N . LEU A 1 111 ? 0.846 1.578 7.887 1.00 95.06 111 LEU A N 1
ATOM 850 C CA . LEU A 1 111 ? -0.222 1.982 8.809 1.00 95.06 111 LEU A CA 1
ATOM 851 C C . LEU A 1 111 ? -1.101 3.123 8.281 1.00 95.06 111 LEU A C 1
ATOM 853 O O . LEU A 1 111 ? -2.318 2.953 8.316 1.00 95.06 111 LEU A O 1
ATOM 857 N N . PRO A 1 112 ? -0.566 4.237 7.737 1.00 95.44 112 PRO A N 1
ATOM 858 C CA . PRO A 1 112 ? -1.411 5.307 7.203 1.00 95.44 112 PRO A CA 1
ATOM 859 C C . PRO A 1 112 ? -2.349 4.821 6.092 1.00 95.44 112 PRO A C 1
ATOM 861 O O . PRO A 1 112 ? -3.519 5.197 6.063 1.00 95.44 112 PRO A O 1
ATOM 864 N N . VAL A 1 113 ? -1.857 3.933 5.222 1.00 96.62 113 VAL A N 1
ATOM 865 C CA . VAL A 1 113 ? -2.644 3.336 4.135 1.00 96.62 113 VAL A CA 1
ATOM 866 C C . VAL A 1 113 ? -3.735 2.422 4.695 1.00 96.62 113 VAL A C 1
ATOM 868 O O . VAL A 1 113 ? -4.882 2.508 4.264 1.00 96.62 113 VAL A O 1
ATOM 871 N N . ILE A 1 114 ? -3.415 1.590 5.692 1.00 97.00 114 ILE A N 1
ATOM 872 C CA . ILE A 1 114 ? -4.396 0.713 6.350 1.00 97.00 114 ILE A CA 1
ATOM 873 C C . ILE A 1 114 ? -5.468 1.539 7.066 1.00 97.00 114 ILE A C 1
ATOM 875 O O . ILE A 1 114 ? -6.647 1.220 6.947 1.00 97.00 114 ILE A O 1
ATOM 879 N N . PHE A 1 115 ? -5.091 2.603 7.778 1.00 96.88 115 PHE A N 1
ATOM 880 C CA . PHE A 1 115 ? -6.040 3.489 8.455 1.00 96.88 115 PHE A CA 1
ATOM 881 C C . PHE A 1 115 ? -6.985 4.164 7.470 1.00 96.88 115 PHE A C 1
ATOM 883 O O . PHE A 1 115 ? -8.195 4.145 7.679 1.00 96.88 115 PHE A O 1
ATOM 890 N N . HIS A 1 116 ? -6.448 4.713 6.381 1.00 96.56 116 HIS A N 1
ATOM 891 C CA . HIS A 1 116 ? -7.260 5.335 5.343 1.00 96.56 116 HIS A CA 1
ATOM 892 C C . HIS A 1 116 ? -8.212 4.319 4.693 1.00 96.56 116 HIS A C 1
ATOM 894 O O . HIS A 1 116 ? -9.415 4.558 4.610 1.00 96.56 116 HIS A O 1
ATOM 900 N N . ALA A 1 117 ? -7.712 3.139 4.320 1.00 96.56 117 ALA A N 1
ATOM 901 C CA . ALA A 1 117 ? -8.535 2.091 3.728 1.00 96.56 117 ALA A CA 1
ATOM 902 C C . ALA A 1 117 ? -9.604 1.549 4.699 1.00 96.56 117 ALA A C 1
ATOM 904 O O . ALA A 1 117 ? -10.718 1.238 4.278 1.00 96.56 117 ALA A O 1
ATOM 905 N N . TYR A 1 118 ? -9.298 1.478 5.998 1.00 95.50 118 TYR A N 1
ATOM 906 C CA . TYR A 1 118 ? -10.253 1.118 7.047 1.00 95.50 118 TYR A CA 1
ATOM 907 C C . TYR A 1 118 ? -11.365 2.160 7.205 1.00 95.50 118 TYR A C 1
ATOM 909 O O . TYR A 1 118 ? -12.533 1.787 7.321 1.00 95.50 118 TYR A O 1
ATOM 917 N N . THR A 1 119 ? -11.026 3.451 7.175 1.00 95.06 119 THR A N 1
ATOM 918 C CA . THR A 1 119 ? -12.020 4.534 7.161 1.00 95.06 119 THR A CA 1
ATOM 919 C C . THR A 1 119 ? -12.919 4.411 5.936 1.00 95.06 119 THR A C 1
ATOM 921 O O . THR A 1 119 ? -14.137 4.361 6.081 1.00 95.06 119 THR A O 1
ATOM 924 N N . ASN A 1 120 ? -12.323 4.243 4.753 1.00 95.00 120 ASN A N 1
ATOM 925 C CA . ASN A 1 120 ? -13.050 4.078 3.498 1.00 95.00 120 ASN A CA 1
ATOM 926 C C . ASN A 1 120 ? -13.998 2.872 3.526 1.00 95.00 120 ASN A C 1
ATOM 928 O O . ASN A 1 120 ? -15.125 2.978 3.060 1.00 95.00 120 ASN A O 1
ATOM 932 N N . LEU A 1 121 ? -13.597 1.749 4.134 1.00 94.06 121 LEU A N 1
ATOM 933 C CA . LEU A 1 121 ? -14.438 0.553 4.285 1.00 94.06 121 LEU A CA 1
ATOM 934 C C . LEU A 1 121 ? -15.759 0.828 5.035 1.00 94.06 121 LEU A C 1
ATOM 936 O O . LEU A 1 121 ? -16.765 0.160 4.785 1.00 94.06 121 LEU A O 1
ATOM 940 N N . HIS A 1 122 ? -15.752 1.809 5.939 1.00 92.50 122 HIS A N 1
ATOM 941 C CA . HIS A 1 122 ? -16.916 2.234 6.719 1.00 92.50 122 HIS A CA 1
ATOM 942 C C . HIS A 1 122 ? -17.632 3.449 6.116 1.00 92.50 122 HIS A C 1
ATOM 944 O O . HIS A 1 122 ? -18.601 3.935 6.703 1.00 92.50 122 HIS A O 1
ATOM 950 N N . ASP A 1 123 ? -17.178 3.940 4.964 1.00 94.94 123 ASP A N 1
ATOM 951 C CA . ASP A 1 123 ? -17.811 5.060 4.288 1.00 94.94 123 ASP A CA 1
ATOM 952 C C . ASP A 1 123 ? -19.154 4.643 3.670 1.00 94.94 123 ASP A C 1
ATOM 954 O O . ASP A 1 123 ? -19.347 3.523 3.192 1.00 94.94 123 ASP A O 1
ATOM 958 N N . SER A 1 124 ? -20.107 5.571 3.678 1.00 95.56 124 SER A N 1
ATOM 959 C CA . SER A 1 124 ? -21.419 5.391 3.049 1.00 95.56 124 SER A CA 1
ATOM 960 C C . SER A 1 124 ? -21.363 5.384 1.516 1.00 95.56 124 SER A C 1
ATOM 962 O O . SER A 1 124 ? -22.249 4.834 0.857 1.00 95.56 124 SER A O 1
ATOM 964 N N . ASN A 1 125 ? -20.331 5.995 0.934 1.00 95.69 125 ASN A N 1
ATOM 965 C CA . ASN A 1 125 ? -20.077 6.014 -0.491 1.00 95.69 125 ASN A CA 1
ATOM 966 C C . ASN A 1 125 ? -19.518 4.656 -0.931 1.00 95.69 125 ASN A C 1
ATOM 968 O O . ASN A 1 125 ? -18.384 4.298 -0.616 1.00 95.69 125 ASN A O 1
ATOM 972 N N . GLN A 1 126 ? -20.298 3.930 -1.734 1.00 95.56 126 GLN A N 1
ATOM 973 C CA . GLN A 1 126 ? -19.930 2.608 -2.247 1.00 95.56 126 GLN A CA 1
ATOM 974 C C . GLN A 1 126 ? -18.603 2.601 -3.019 1.00 95.56 126 GLN A C 1
ATOM 976 O O . GLN A 1 126 ? -17.904 1.591 -3.005 1.00 95.56 126 GLN A O 1
ATOM 981 N N . ILE A 1 127 ? -18.236 3.712 -3.667 1.00 93.12 127 ILE A N 1
ATOM 982 C CA . ILE A 1 127 ? -16.962 3.839 -4.387 1.00 93.12 127 ILE A CA 1
ATOM 983 C C . ILE A 1 127 ? -15.798 3.860 -3.392 1.00 93.12 127 ILE A C 1
ATOM 985 O O . ILE A 1 127 ? -14.834 3.113 -3.561 1.00 93.12 127 ILE A O 1
ATOM 989 N N . LEU A 1 128 ? -15.901 4.671 -2.333 1.00 94.75 128 LEU A N 1
ATOM 990 C CA . LEU A 1 128 ? -14.886 4.730 -1.277 1.00 94.75 128 LEU A CA 1
ATOM 991 C C . LEU A 1 128 ? -14.807 3.392 -0.538 1.00 94.75 128 LEU A C 1
ATOM 993 O O . LEU A 1 128 ? -13.720 2.841 -0.389 1.00 94.75 128 LEU A O 1
ATOM 997 N N . GLN A 1 129 ? -15.950 2.801 -0.191 1.00 96.06 129 GLN A N 1
ATOM 998 C CA . GLN A 1 129 ? -16.013 1.479 0.429 1.00 96.06 129 GLN A CA 1
ATOM 999 C C . GLN A 1 129 ? -15.335 0.395 -0.410 1.00 96.06 129 GLN A C 1
ATOM 1001 O O . GLN A 1 129 ? -14.488 -0.340 0.107 1.00 96.06 129 GLN A O 1
ATOM 1006 N N . ALA A 1 130 ? -15.665 0.304 -1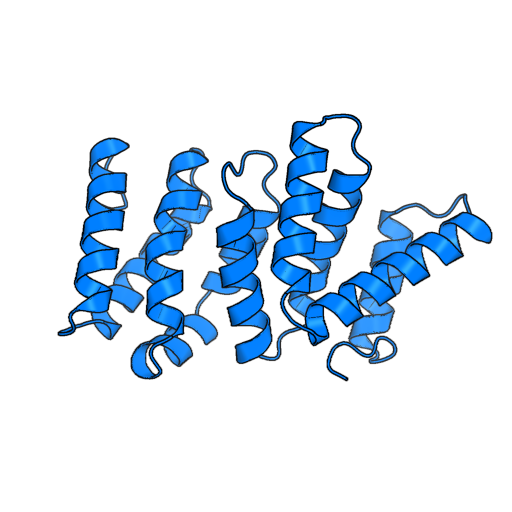.700 1.00 94.94 130 ALA A N 1
ATOM 1007 C CA . ALA A 1 130 ? -15.042 -0.652 -2.608 1.00 94.94 130 ALA A CA 1
ATOM 1008 C C . ALA A 1 130 ? -13.529 -0.422 -2.709 1.00 94.94 130 ALA A C 1
ATOM 1010 O O . ALA A 1 130 ? -12.760 -1.379 -2.668 1.00 94.94 130 ALA A O 1
ATOM 1011 N N . ARG A 1 131 ? -13.081 0.839 -2.758 1.00 94.69 131 ARG A N 1
ATOM 1012 C CA . ARG A 1 131 ? -11.654 1.180 -2.747 1.00 94.69 131 ARG A CA 1
ATOM 1013 C C . ARG A 1 131 ? -10.960 0.711 -1.473 1.00 94.69 131 ARG A C 1
ATOM 1015 O O . ARG A 1 131 ? -9.923 0.058 -1.565 1.00 94.69 131 ARG A O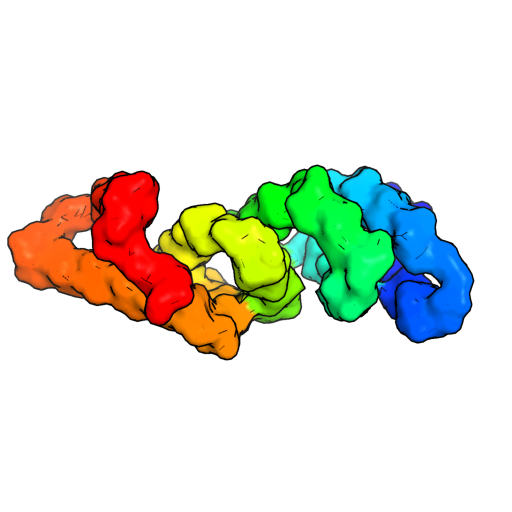 1
ATOM 1022 N N . GLY A 1 132 ? -11.517 1.023 -0.302 1.00 96.00 132 GLY A N 1
ATOM 1023 C CA . GLY A 1 132 ? -10.972 0.590 0.985 1.00 96.00 132 GLY A CA 1
ATOM 1024 C C . GLY A 1 132 ? -10.824 -0.930 1.048 1.00 96.00 132 GLY A C 1
ATOM 1025 O O . GLY A 1 132 ? -9.758 -1.442 1.392 1.00 96.00 132 GLY A O 1
ATOM 1026 N N . ALA A 1 133 ? -11.854 -1.658 0.606 1.00 96.44 133 ALA A N 1
ATOM 1027 C CA . ALA A 1 133 ? -11.814 -3.113 0.499 1.00 96.44 133 ALA A CA 1
ATOM 1028 C C . ALA A 1 133 ? -10.719 -3.606 -0.466 1.00 96.44 133 ALA A C 1
ATOM 1030 O O . ALA A 1 133 ? -9.961 -4.506 -0.104 1.00 96.44 133 ALA A O 1
ATOM 1031 N N . SER A 1 134 ? -10.587 -3.006 -1.653 1.00 96.62 134 SER A N 1
ATOM 1032 C CA . SER A 1 134 ? -9.570 -3.378 -2.648 1.00 96.62 134 SER A CA 1
ATOM 1033 C C . SER A 1 134 ? -8.142 -3.161 -2.148 1.00 96.62 134 SER A C 1
ATOM 1035 O O . SER A 1 134 ? -7.296 -4.036 -2.337 1.00 96.62 134 SER A O 1
ATOM 1037 N N . ILE A 1 135 ? -7.871 -2.040 -1.467 1.00 97.19 135 ILE A N 1
ATOM 1038 C CA . ILE A 1 135 ? -6.555 -1.758 -0.870 1.00 97.19 135 ILE A CA 1
ATOM 1039 C C . ILE A 1 135 ? -6.228 -2.810 0.192 1.00 97.19 135 ILE A C 1
ATOM 1041 O O . ILE A 1 135 ? -5.179 -3.453 0.124 1.00 97.19 135 ILE A O 1
ATOM 1045 N N . LEU A 1 136 ? -7.136 -3.028 1.151 1.00 97.44 136 LEU A N 1
ATOM 1046 C CA . LEU A 1 136 ? -6.919 -3.993 2.232 1.00 97.44 136 LEU A CA 1
ATOM 1047 C C . LEU A 1 136 ? -6.753 -5.418 1.694 1.00 97.44 136 LEU A C 1
ATOM 1049 O O . LEU A 1 136 ? -5.889 -6.150 2.175 1.00 97.44 136 LEU A O 1
ATOM 1053 N N . LEU A 1 137 ? -7.535 -5.807 0.684 1.00 97.31 137 LEU A N 1
ATOM 1054 C CA . LEU A 1 137 ? -7.438 -7.121 0.053 1.00 97.31 137 LEU A CA 1
ATOM 1055 C C . LEU A 1 137 ? -6.087 -7.316 -0.643 1.00 97.31 137 LEU A C 1
ATOM 1057 O O . LEU A 1 137 ? -5.443 -8.343 -0.430 1.00 97.31 137 LEU A O 1
ATOM 1061 N N . ALA A 1 138 ? -5.639 -6.332 -1.429 1.00 96.81 138 ALA A N 1
ATOM 1062 C CA . ALA A 1 138 ? -4.341 -6.374 -2.098 1.00 96.81 138 ALA A CA 1
ATOM 1063 C C . ALA A 1 138 ? -3.192 -6.495 -1.086 1.00 96.81 138 ALA A C 1
ATOM 1065 O O . ALA A 1 138 ? -2.322 -7.352 -1.238 1.00 96.81 138 ALA A O 1
ATOM 1066 N N . MET A 1 139 ? -3.231 -5.711 -0.005 1.00 97.06 139 MET A N 1
ATOM 1067 C CA . MET A 1 139 ? -2.232 -5.774 1.066 1.00 97.06 139 MET A CA 1
ATOM 1068 C C . MET A 1 139 ? -2.260 -7.112 1.815 1.00 97.06 139 MET A C 1
ATOM 1070 O O . MET A 1 139 ? -1.210 -7.690 2.103 1.00 97.06 139 MET A O 1
ATOM 1074 N N . ALA A 1 140 ? -3.448 -7.656 2.086 1.00 96.25 140 ALA A N 1
ATOM 1075 C CA . ALA A 1 140 ? -3.629 -8.911 2.817 1.00 96.25 140 ALA A CA 1
ATOM 1076 C C . ALA A 1 140 ? -3.122 -10.160 2.068 1.00 96.25 140 ALA A C 1
ATOM 1078 O O . ALA A 1 140 ? -3.030 -11.239 2.670 1.00 96.25 140 ALA A O 1
ATOM 1079 N N . THR A 1 141 ? -2.752 -10.038 0.788 1.00 95.69 141 THR A N 1
ATOM 1080 C CA . THR A 1 141 ? -2.053 -11.107 0.054 1.00 95.69 141 THR A CA 1
ATOM 1081 C C . THR A 1 141 ? -0.703 -11.451 0.694 1.00 95.69 141 THR A C 1
ATOM 1083 O O . THR A 1 141 ? -0.290 -12.612 0.685 1.00 95.69 141 THR A O 1
ATOM 1086 N N . HIS A 1 142 ? -0.060 -10.489 1.362 1.00 93.00 142 HIS A N 1
ATOM 1087 C CA . HIS A 1 142 ? 1.175 -10.699 2.110 1.00 93.00 142 HIS A CA 1
ATOM 1088 C C . HIS A 1 142 ? 0.888 -11.009 3.584 1.00 93.00 142 HIS A C 1
ATOM 1090 O O . HIS A 1 142 ? 0.139 -10.298 4.252 1.00 93.00 142 HIS A O 1
ATOM 1096 N N . ALA A 1 143 ? 1.509 -12.065 4.122 1.00 91.94 143 ALA A N 1
ATOM 1097 C CA . ALA A 1 143 ? 1.204 -12.560 5.467 1.00 91.94 143 ALA A CA 1
ATOM 1098 C C . ALA A 1 143 ? 1.433 -11.527 6.581 1.00 91.94 143 ALA A C 1
ATOM 1100 O O . ALA A 1 143 ? 0.550 -11.332 7.412 1.00 91.94 143 ALA A O 1
ATOM 1101 N N . SER A 1 144 ? 2.563 -10.816 6.565 1.00 91.56 144 SER A N 1
ATOM 1102 C CA . SER A 1 144 ? 2.869 -9.804 7.584 1.00 91.56 144 SER A CA 1
ATOM 1103 C C . SER A 1 144 ? 1.910 -8.609 7.527 1.00 91.56 144 SER A C 1
ATOM 1105 O O . SER A 1 144 ? 1.467 -8.117 8.561 1.00 91.56 144 SER A O 1
ATOM 1107 N N . LEU A 1 145 ? 1.520 -8.168 6.324 1.00 94.56 145 LEU A N 1
ATOM 1108 C CA . LEU A 1 145 ? 0.543 -7.085 6.161 1.00 94.56 145 LEU A CA 1
ATOM 1109 C C . LEU A 1 145 ? -0.858 -7.528 6.577 1.00 94.56 145 LEU A C 1
ATOM 1111 O O . LEU A 1 145 ? -1.563 -6.776 7.239 1.00 94.56 145 LEU A O 1
ATOM 1115 N N . ARG A 1 146 ? -1.248 -8.770 6.278 1.00 94.69 146 ARG A N 1
ATOM 1116 C CA . ARG A 1 146 ? -2.499 -9.351 6.777 1.00 94.69 146 ARG A CA 1
ATOM 1117 C C . ARG A 1 146 ? -2.537 -9.400 8.307 1.00 94.69 146 ARG A C 1
ATOM 1119 O O . ARG A 1 146 ? -3.558 -9.042 8.888 1.00 94.69 146 ARG A O 1
ATOM 1126 N N . ASN A 1 147 ? -1.439 -9.793 8.956 1.00 91.88 147 ASN A N 1
ATOM 1127 C CA . ASN A 1 147 ? -1.327 -9.797 10.419 1.00 91.88 147 ASN A CA 1
ATOM 1128 C C . ASN A 1 147 ? -1.444 -8.380 10.995 1.00 91.88 147 ASN A C 1
ATOM 1130 O O . ASN A 1 147 ? -2.121 -8.176 12.003 1.00 91.88 147 ASN A O 1
ATOM 1134 N N . MET A 1 148 ? -0.833 -7.395 10.335 1.00 93.25 148 MET A N 1
ATOM 1135 C CA . MET A 1 148 ? -0.962 -5.988 10.706 1.00 93.25 148 MET A CA 1
ATOM 1136 C C . MET A 1 148 ? -2.399 -5.485 10.564 1.00 93.25 148 MET A C 1
ATOM 1138 O O . MET A 1 148 ? -2.925 -4.905 11.510 1.00 93.25 148 MET A O 1
ATOM 1142 N N . ILE A 1 149 ? -3.056 -5.747 9.430 1.00 95.25 149 ILE A N 1
ATOM 1143 C CA . ILE A 1 149 ? -4.467 -5.398 9.208 1.00 95.25 149 ILE A CA 1
ATOM 1144 C C . ILE A 1 149 ? -5.324 -6.006 10.319 1.00 95.25 149 ILE A C 1
ATOM 1146 O O . ILE A 1 149 ? -6.100 -5.295 10.949 1.00 95.25 149 ILE A O 1
ATOM 1150 N N . TYR A 1 150 ? -5.139 -7.292 10.626 1.00 94.00 150 TYR A N 1
ATOM 1151 C CA . TYR A 1 150 ? -5.857 -7.952 11.714 1.00 94.00 150 TYR A CA 1
ATOM 1152 C C . TYR A 1 150 ? -5.656 -7.246 13.063 1.00 94.00 150 TYR A C 1
ATOM 1154 O O . TYR A 1 150 ? -6.629 -6.988 13.767 1.00 94.00 150 TYR A O 1
ATOM 1162 N N . GLN A 1 151 ? -4.421 -6.881 13.413 1.00 93.00 151 GLN A N 1
ATOM 1163 C CA . GLN A 1 151 ? -4.136 -6.163 14.658 1.00 93.00 151 GLN A CA 1
ATOM 1164 C C . GLN A 1 151 ? -4.814 -4.791 14.705 1.00 93.00 151 GLN A C 1
ATOM 1166 O O . GLN A 1 151 ? -5.421 -4.455 15.721 1.00 93.00 151 GLN A O 1
ATOM 1171 N N . VAL A 1 152 ? -4.774 -4.029 13.607 1.00 94.00 152 VAL A N 1
ATOM 1172 C CA . VAL A 1 152 ? -5.481 -2.744 13.499 1.00 94.00 152 VAL A CA 1
ATOM 1173 C C . VAL A 1 152 ? -6.978 -2.939 13.745 1.00 94.00 152 VAL A C 1
ATOM 1175 O O . VAL A 1 152 ? -7.553 -2.254 14.591 1.00 94.00 152 VAL A O 1
ATOM 1178 N N . LEU A 1 153 ? -7.598 -3.912 13.070 1.00 93.75 153 LEU A N 1
ATOM 1179 C CA . LEU A 1 153 ? -9.026 -4.211 13.212 1.00 93.75 153 LEU A CA 1
ATOM 1180 C C . LEU A 1 153 ? -9.398 -4.619 14.642 1.00 93.75 153 LEU A C 1
ATOM 1182 O O . LEU A 1 153 ? -10.405 -4.153 15.169 1.00 93.75 153 LEU A O 1
ATOM 1186 N N . VAL A 1 154 ? -8.587 -5.461 15.290 1.00 94.62 154 VAL A N 1
ATOM 1187 C CA . VAL A 1 154 ? -8.829 -5.910 16.670 1.00 94.62 154 VAL A CA 1
ATOM 1188 C C . VAL A 1 154 ? -8.743 -4.749 17.655 1.00 94.62 154 VAL A C 1
ATOM 1190 O O . VAL A 1 154 ? -9.595 -4.642 18.540 1.00 94.62 154 VAL A O 1
ATOM 1193 N N . VAL A 1 155 ? -7.751 -3.866 17.511 1.00 94.88 155 VAL A N 1
ATOM 1194 C CA . VAL A 1 155 ? -7.625 -2.690 18.384 1.00 94.88 155 VAL A CA 1
ATOM 1195 C C . VAL A 1 155 ? -8.823 -1.762 18.190 1.00 94.88 155 VAL A C 1
ATOM 1197 O O . VAL A 1 155 ? -9.468 -1.404 19.173 1.00 94.88 155 VAL A O 1
ATOM 1200 N N . HIS A 1 156 ? -9.197 -1.460 16.942 1.00 95.00 156 HIS A N 1
ATOM 1201 C CA . HIS A 1 156 ? -10.406 -0.683 16.643 1.00 95.00 156 HIS A CA 1
ATOM 1202 C C . HIS A 1 156 ? -11.661 -1.301 17.262 1.00 95.00 156 HIS A C 1
ATOM 1204 O O . HIS A 1 156 ? -12.389 -0.616 17.975 1.00 95.00 156 HIS A O 1
ATOM 1210 N N . ALA A 1 157 ? -11.896 -2.599 17.062 1.00 94.06 157 ALA A N 1
ATOM 1211 C CA . ALA A 1 157 ? -13.050 -3.297 17.630 1.00 94.06 157 ALA A CA 1
ATOM 1212 C C . ALA A 1 157 ? -13.066 -3.251 19.168 1.00 94.06 157 ALA A C 1
ATOM 1214 O O . ALA A 1 157 ? -14.121 -3.070 19.774 1.00 94.06 157 ALA A O 1
ATOM 1215 N N . THR A 1 158 ? -11.896 -3.364 19.800 1.00 96.06 158 THR A N 1
ATOM 1216 C CA . THR A 1 158 ? -11.748 -3.294 21.260 1.00 96.06 158 THR A CA 1
ATOM 1217 C C . THR A 1 158 ? -12.131 -1.912 21.783 1.00 96.06 158 THR A C 1
ATOM 1219 O O . THR A 1 158 ? -12.945 -1.812 22.699 1.00 96.06 158 THR A O 1
ATOM 1222 N N . PHE A 1 159 ? -11.621 -0.837 21.175 1.00 96.31 159 PHE A N 1
ATOM 1223 C CA . PHE A 1 159 ? -12.024 0.522 21.542 1.00 96.31 159 PHE A CA 1
ATOM 1224 C C . PHE A 1 159 ? -13.516 0.746 21.303 1.00 96.31 159 PHE A C 1
ATOM 1226 O O . PHE A 1 159 ? -14.203 1.245 22.184 1.00 96.31 159 PHE A O 1
ATOM 1233 N N . ARG A 1 160 ? -14.064 0.285 20.176 1.00 93.25 160 ARG A N 1
ATOM 1234 C CA . ARG A 1 160 ? -15.504 0.407 19.896 1.00 93.25 160 ARG A CA 1
ATOM 1235 C C . ARG A 1 160 ? -16.380 -0.317 20.922 1.00 93.25 160 ARG A C 1
ATOM 1237 O O . ARG A 1 160 ? -17.500 0.122 21.159 1.00 93.25 160 ARG A O 1
ATOM 1244 N N . LEU A 1 161 ? -15.883 -1.392 21.534 1.00 96.00 161 LEU A N 1
ATOM 1245 C CA . LEU A 1 161 ? -16.598 -2.141 22.567 1.00 96.00 161 LEU A CA 1
ATOM 1246 C C . LEU A 1 161 ? -16.473 -1.514 23.964 1.00 96.00 161 LEU A C 1
ATOM 1248 O O . LEU A 1 161 ? -17.455 -1.481 24.702 1.00 96.00 161 LEU A O 1
ATOM 1252 N N . PHE A 1 162 ? -15.278 -1.052 24.341 1.00 96.62 162 PHE A N 1
ATOM 1253 C CA . PHE A 1 162 ? -14.970 -0.653 25.723 1.00 96.62 162 PHE A CA 1
ATOM 1254 C C . PHE A 1 162 ? -14.839 0.861 25.946 1.00 96.62 162 PHE A C 1
ATOM 1256 O O . PHE A 1 162 ? -14.906 1.303 27.089 1.00 96.62 162 PHE A O 1
ATOM 1263 N N . SER A 1 163 ? -14.652 1.644 24.886 1.00 95.31 163 SER A N 1
ATOM 1264 C CA . SER A 1 163 ? -14.548 3.110 24.902 1.00 95.31 163 SER A CA 1
ATOM 1265 C C . SER A 1 163 ? -15.114 3.683 23.590 1.00 95.31 163 SER A C 1
ATOM 1267 O O . SER A 1 163 ? -14.373 4.200 22.745 1.00 95.31 163 SER A O 1
ATOM 1269 N N . PRO A 1 164 ? -16.430 3.518 23.355 1.00 92.62 164 PRO A N 1
ATOM 1270 C CA . PRO A 1 164 ? -17.076 3.879 22.092 1.00 92.62 164 PRO A CA 1
ATOM 1271 C C . PRO A 1 164 ? -16.930 5.362 21.723 1.00 92.62 164 PRO A C 1
ATOM 1273 O O . PRO A 1 164 ? -17.002 5.701 20.542 1.00 92.62 164 PRO A O 1
ATOM 1276 N N . GLU A 1 165 ? -16.707 6.226 22.712 1.00 95.25 165 GLU A N 1
ATOM 1277 C CA . GLU A 1 165 ? -16.453 7.658 22.570 1.00 95.25 165 GLU A CA 1
ATOM 1278 C C . GLU A 1 165 ? -15.095 8.006 21.952 1.00 95.25 165 GLU A C 1
ATOM 1280 O O . GLU A 1 165 ? -14.949 9.115 21.441 1.00 95.25 165 GLU A O 1
ATOM 1285 N N . THR A 1 166 ? -14.122 7.087 21.967 1.00 95.50 166 THR A N 1
ATOM 1286 C CA . THR A 1 166 ? -12.793 7.345 21.396 1.00 95.50 166 THR A CA 1
ATOM 1287 C C . THR A 1 166 ? -12.893 7.503 19.878 1.00 95.50 166 THR A C 1
ATOM 1289 O O . THR A 1 166 ? -13.455 6.650 19.176 1.00 95.50 166 THR A O 1
ATOM 1292 N N . SER A 1 167 ? -12.339 8.585 19.333 1.00 94.62 167 SER A N 1
ATOM 1293 C CA . SER A 1 167 ? -12.388 8.847 17.893 1.00 94.62 167 SER A CA 1
ATOM 1294 C C . SER A 1 167 ? -11.516 7.858 17.107 1.00 94.62 167 SER A C 1
ATOM 1296 O O . SER A 1 167 ? -10.580 7.257 17.635 1.00 94.62 167 SER A O 1
ATOM 1298 N N . SER A 1 168 ? -11.801 7.661 15.814 1.00 93.31 168 SER A N 1
ATOM 1299 C CA . SER A 1 168 ? -10.927 6.828 14.971 1.00 93.31 168 SER A CA 1
ATOM 1300 C C . SER A 1 168 ? -9.505 7.396 14.886 1.00 93.31 168 SER A C 1
ATOM 1302 O O . SER A 1 168 ? -8.555 6.617 14.828 1.00 93.31 168 SER A O 1
ATOM 1304 N N . GLU A 1 169 ? -9.334 8.724 14.902 1.00 95.12 169 GLU A N 1
ATOM 1305 C CA . GLU A 1 169 ? -8.007 9.351 14.912 1.00 95.12 169 GLU A CA 1
ATOM 1306 C C . GLU A 1 169 ? -7.236 9.048 16.202 1.00 95.12 169 GLU A C 1
ATOM 1308 O O . GLU A 1 169 ? -6.049 8.726 16.142 1.00 95.12 169 GLU A O 1
ATOM 1313 N N . GLU A 1 170 ? -7.903 9.097 17.357 1.00 96.69 170 GLU A N 1
ATOM 1314 C CA . GLU A 1 170 ? -7.302 8.760 18.651 1.00 96.69 170 GLU A CA 1
ATOM 1315 C C . GLU A 1 170 ? -6.877 7.288 18.700 1.00 96.69 170 GLU A C 1
ATOM 1317 O O . GLU A 1 170 ? -5.749 6.981 19.094 1.00 96.69 170 GLU A O 1
ATOM 1322 N N . ILE A 1 171 ? -7.729 6.374 18.217 1.00 96.38 171 ILE A N 1
ATOM 1323 C CA . ILE A 1 171 ? -7.389 4.947 18.106 1.00 96.38 171 ILE A CA 1
ATOM 1324 C C . ILE A 1 171 ? -6.176 4.757 17.184 1.00 96.38 171 ILE A C 1
ATOM 1326 O O . ILE A 1 171 ? -5.236 4.043 17.537 1.00 96.38 171 ILE A O 1
ATOM 1330 N N . ASN A 1 172 ? -6.155 5.416 16.022 1.00 95.94 172 ASN A N 1
ATOM 1331 C CA . ASN A 1 172 ? -5.036 5.337 15.081 1.00 95.94 172 ASN A CA 1
ATOM 1332 C C . ASN A 1 172 ? -3.725 5.844 15.704 1.00 95.94 172 ASN A C 1
ATOM 1334 O O . ASN A 1 172 ? -2.678 5.230 15.500 1.00 95.94 172 ASN A O 1
ATOM 1338 N N . ALA A 1 173 ? -3.773 6.912 16.507 1.00 95.75 173 ALA A N 1
ATOM 1339 C CA . ALA A 1 173 ? -2.611 7.414 17.240 1.00 95.75 173 ALA A CA 1
ATOM 1340 C C . ALA A 1 173 ? -2.108 6.410 18.293 1.00 95.75 173 ALA A C 1
ATOM 1342 O O . ALA A 1 173 ? -0.899 6.240 18.465 1.00 95.75 173 ALA A O 1
ATOM 1343 N N . VAL A 1 174 ? -3.011 5.703 18.981 1.00 95.38 174 VAL A N 1
ATOM 1344 C CA . VAL A 1 174 ? -2.639 4.612 19.896 1.00 95.38 174 VAL A CA 1
ATOM 1345 C C . VAL A 1 174 ? -1.953 3.479 19.134 1.00 95.38 174 VAL A C 1
ATOM 1347 O O . VAL A 1 174 ? -0.879 3.043 19.540 1.00 95.38 174 VAL A O 1
ATOM 1350 N N . ILE A 1 175 ? -2.518 3.037 18.008 1.00 95.31 175 ILE A N 1
ATOM 1351 C CA . ILE A 1 175 ? -1.947 1.967 17.178 1.00 95.31 175 ILE A CA 1
ATOM 1352 C C . ILE A 1 175 ? -0.561 2.359 16.640 1.00 95.31 175 ILE A C 1
ATOM 1354 O O . ILE A 1 175 ? 0.365 1.552 16.711 1.00 95.31 175 ILE A O 1
ATOM 1358 N N . ASP A 1 176 ? -0.387 3.586 16.140 1.00 93.69 176 ASP A N 1
ATOM 1359 C CA . ASP A 1 176 ? 0.911 4.090 15.665 1.00 93.69 176 ASP A CA 1
ATOM 1360 C C . ASP A 1 176 ? 1.964 4.082 16.786 1.00 93.69 176 ASP A C 1
ATOM 1362 O O . ASP A 1 176 ? 3.083 3.599 16.592 1.00 93.69 176 ASP A O 1
ATOM 1366 N N . ASN A 1 177 ? 1.593 4.496 18.001 1.00 93.25 177 ASN A N 1
ATOM 1367 C CA . ASN A 1 177 ? 2.472 4.376 19.164 1.00 93.25 177 ASN A CA 1
ATOM 1368 C C . ASN A 1 177 ? 2.794 2.909 19.485 1.00 93.25 177 ASN A C 1
ATOM 1370 O O . ASN A 1 177 ? 3.961 2.563 19.670 1.00 93.25 177 ASN A O 1
ATOM 1374 N N . MET A 1 178 ? 1.794 2.021 19.502 1.00 93.56 178 MET A N 1
ATOM 1375 C CA . MET A 1 178 ? 2.009 0.591 19.742 1.00 93.56 178 MET A CA 1
ATOM 1376 C C . MET A 1 178 ? 2.969 -0.024 18.712 1.00 93.56 178 MET A C 1
ATOM 1378 O O . MET A 1 178 ? 3.833 -0.818 19.082 1.00 93.56 178 MET A O 1
ATOM 1382 N N . ALA A 1 179 ? 2.869 0.361 17.439 1.00 90.50 179 ALA A N 1
ATOM 1383 C CA . ALA A 1 179 ? 3.801 -0.055 16.394 1.00 90.50 179 ALA A CA 1
ATOM 1384 C C . ALA A 1 179 ? 5.230 0.438 16.653 1.00 90.50 179 ALA A C 1
ATOM 1386 O O . ALA A 1 179 ? 6.169 -0.356 16.615 1.00 90.50 179 ALA A O 1
ATOM 1387 N N . ARG A 1 180 ? 5.403 1.729 16.963 1.00 88.12 180 ARG A N 1
ATOM 1388 C CA . ARG A 1 180 ? 6.724 2.331 17.229 1.00 88.12 180 ARG A CA 1
ATOM 1389 C C . ARG A 1 180 ? 7.421 1.728 18.443 1.00 88.12 180 ARG A C 1
ATOM 1391 O O . ARG A 1 180 ? 8.642 1.604 18.440 1.00 88.12 180 ARG A O 1
ATOM 1398 N N . PHE A 1 181 ? 6.659 1.332 19.459 1.00 88.38 181 PHE A N 1
ATOM 1399 C CA . PHE A 1 181 ? 7.186 0.659 20.647 1.00 88.38 181 PHE A CA 1
ATOM 1400 C C . PHE A 1 181 ? 7.326 -0.865 20.485 1.00 88.38 181 PHE A C 1
ATOM 1402 O O . PHE A 1 181 ? 7.681 -1.542 21.447 1.00 88.38 181 PHE A O 1
ATOM 1409 N N . GLY A 1 182 ? 7.055 -1.423 19.297 1.00 84.25 182 GLY A N 1
ATOM 1410 C CA . GLY A 1 182 ? 7.174 -2.863 19.032 1.00 84.25 182 GLY A CA 1
ATOM 1411 C C . GLY A 1 182 ? 6.131 -3.722 19.754 1.00 84.25 182 GLY A C 1
ATOM 1412 O O . GLY A 1 182 ? 6.318 -4.927 19.905 1.00 84.25 182 GLY A O 1
ATOM 1413 N N . ILE A 1 183 ? 5.038 -3.112 20.219 1.00 85.12 183 ILE A N 1
ATOM 1414 C CA . ILE A 1 183 ? 3.913 -3.806 20.859 1.00 85.12 183 ILE A CA 1
ATOM 1415 C C . ILE A 1 183 ? 3.099 -4.556 19.799 1.00 85.12 183 ILE A C 1
ATOM 1417 O O . ILE A 1 183 ? 2.638 -5.671 20.041 1.00 85.12 183 ILE A O 1
ATOM 1421 N N . LEU A 1 184 ? 2.944 -3.959 18.612 1.00 82.69 184 LEU A N 1
ATOM 1422 C CA . LEU A 1 184 ? 2.357 -4.640 17.461 1.00 82.69 184 LEU A CA 1
ATOM 1423 C C . LEU A 1 184 ? 3.407 -5.528 16.797 1.00 82.69 184 LEU A C 1
ATOM 1425 O O . LEU A 1 184 ? 4.477 -5.065 16.401 1.00 82.69 184 LEU A O 1
ATOM 1429 N N . LYS A 1 185 ? 3.087 -6.813 16.640 1.00 77.44 185 LYS A N 1
ATOM 1430 C CA . LYS A 1 185 ? 3.940 -7.770 15.932 1.00 77.44 185 LYS A CA 1
ATOM 1431 C C . LYS A 1 185 ? 3.723 -7.610 14.434 1.00 77.44 185 LYS A C 1
ATOM 1433 O O . LYS A 1 185 ? 2.872 -8.276 13.854 1.00 77.44 185 LYS A O 1
ATOM 1438 N N . LEU A 1 186 ? 4.444 -6.680 13.818 1.00 69.88 186 LEU A N 1
ATOM 1439 C CA . LEU A 1 186 ? 4.231 -6.314 12.412 1.00 69.88 186 LEU A CA 1
ATOM 1440 C C . LEU A 1 186 ? 4.844 -7.308 11.410 1.00 69.88 186 LEU A C 1
ATOM 1442 O O . LEU A 1 186 ? 4.522 -7.248 10.225 1.00 69.88 186 LEU A O 1
ATOM 1446 N N . THR A 1 187 ? 5.731 -8.197 11.867 1.00 65.25 187 THR A N 1
ATOM 1447 C CA . THR A 1 187 ? 6.595 -9.025 11.004 1.00 65.25 187 THR A CA 1
ATOM 1448 C C . THR A 1 187 ? 6.634 -10.514 11.355 1.00 65.25 187 THR A C 1
ATOM 1450 O O . THR A 1 187 ? 7.289 -11.261 10.635 1.00 65.25 187 THR A O 1
ATOM 1453 N N . GLU A 1 188 ? 5.977 -10.942 12.439 1.00 54.91 188 GLU A N 1
ATOM 1454 C CA . GLU A 1 188 ? 5.926 -12.352 12.877 1.00 54.91 188 GLU A CA 1
ATOM 1455 C C . GLU A 1 188 ? 4.670 -13.075 12.375 1.00 54.91 188 GLU A C 1
ATOM 1457 O O . GLU A 1 188 ? 3.580 -12.448 12.347 1.00 54.91 188 GLU A O 1
#